Protein AF-A0A9K3LNF1-F1 (afdb_monomer)

Nearest PDB structures (foldseek):
  1xbw-assembly1_A  TM=3.330E-01  e=4.020E+00  Staphylococcus aureus subsp. aureus MW2

Secondary structure (DSSP, 8-state):
-HHHH-S-SEEEEE----TT-HHHHHHHH--S--SSPP-S--HHHHHHHHHHHHHHHHHH-HHHHHHHHHHHHHHIIIIIS-EETTTTEE-SS--TT--EEEEEEEEEEETTTEEEEEEEEEETTHHHHHHHHT-TTTHHHHHHHHHHHHHHHT----TT---------SPTT-TTTTS-GGGSEEPPHHHHHHTTSTT-EETTEETEEEE-TTT--EEEHHHHHHHHHHHHS------TTS------SSSS--

InterPro domains:
  IPR025476 Helitron helicase-like domain [PF14214] (2-121)

Radius of gyration: 23.44 Å; Cα contacts (8 Å, |Δi|>4): 283; chains: 1; bounding box: 62×49×55 Å

Organism: NCBI:txid303405

Structure (mmCIF, N/CA/C/O backbone):
data_AF-A0A9K3LNF1-F1
#
_entry.id   AF-A0A9K3LNF1-F1
#
loop_
_atom_site.group_PDB
_atom_site.id
_atom_site.type_symbol
_atom_site.label_atom_id
_atom_site.label_alt_id
_atom_site.label_comp_id
_atom_site.label_asym_id
_atom_site.label_entity_id
_atom_site.label_seq_id
_atom_site.pdbx_PDB_ins_code
_atom_site.Cartn_x
_atom_site.Cartn_y
_atom_site.Cartn_z
_atom_site.occupancy
_atom_site.B_iso_or_equiv
_atom_site.auth_seq_id
_atom_site.auth_comp_id
_atom_site.auth_asym_id
_atom_site.auth_atom_id
_atom_site.pdbx_PDB_model_num
ATOM 1 N N . MET A 1 1 ? -22.517 -6.510 1.103 1.00 74.56 1 MET A N 1
ATOM 2 C CA . MET A 1 1 ? -21.635 -6.008 2.182 1.00 74.56 1 MET A CA 1
ATOM 3 C C . MET A 1 1 ? -22.272 -4.883 2.974 1.00 74.56 1 MET A C 1
ATOM 5 O O . MET A 1 1 ? -22.584 -5.140 4.121 1.00 74.56 1 MET A O 1
ATOM 9 N N . VAL A 1 2 ? -22.555 -3.701 2.408 1.00 80.69 2 VAL A N 1
ATOM 10 C CA . VAL A 1 2 ? -23.096 -2.563 3.194 1.00 80.69 2 VAL A CA 1
ATOM 11 C C . VAL A 1 2 ? -24.389 -2.898 3.952 1.00 80.69 2 VAL A C 1
ATOM 13 O O . VAL A 1 2 ? -24.510 -2.580 5.128 1.00 80.69 2 VAL A O 1
ATOM 16 N N . ALA A 1 3 ? -25.321 -3.618 3.320 1.00 83.19 3 ALA A N 1
ATOM 17 C CA . ALA A 1 3 ? -26.574 -4.032 3.960 1.00 83.19 3 ALA A CA 1
ATOM 18 C C . ALA A 1 3 ? -26.395 -5.001 5.150 1.00 83.19 3 ALA A C 1
ATOM 20 O O . ALA A 1 3 ? -27.298 -5.131 5.967 1.00 83.19 3 ALA A O 1
ATOM 21 N N . THR A 1 4 ? -25.250 -5.686 5.245 1.00 84.88 4 THR A N 1
ATOM 22 C CA . THR A 1 4 ? -24.985 -6.727 6.255 1.00 84.88 4 THR A CA 1
ATOM 23 C C . THR A 1 4 ? -23.968 -6.266 7.298 1.00 84.88 4 THR A C 1
ATOM 25 O O . THR A 1 4 ? -24.134 -6.537 8.480 1.00 84.88 4 THR A O 1
ATOM 28 N N . LEU A 1 5 ? -22.920 -5.561 6.866 1.00 86.38 5 LEU A N 1
ATOM 29 C CA . LEU A 1 5 ? -21.783 -5.147 7.690 1.00 86.38 5 LEU A CA 1
ATOM 30 C C . LEU A 1 5 ? -21.826 -3.659 8.072 1.00 86.38 5 LEU A C 1
ATOM 32 O O . LEU A 1 5 ? -21.039 -3.229 8.910 1.00 86.38 5 LEU A O 1
ATOM 36 N N . GLY A 1 6 ? -22.738 -2.871 7.493 1.00 88.31 6 GLY A N 1
ATOM 37 C CA . GLY A 1 6 ? -22.801 -1.422 7.686 1.00 88.31 6 GLY A CA 1
ATOM 38 C C . GLY A 1 6 ? -21.810 -0.662 6.801 1.00 88.31 6 GLY A C 1
ATOM 39 O O . GLY A 1 6 ? -21.399 -1.141 5.741 1.00 88.31 6 GLY A O 1
ATOM 40 N N . LEU A 1 7 ? -21.432 0.548 7.214 1.00 90.88 7 LEU A N 1
ATOM 41 C CA . LEU A 1 7 ? -20.450 1.359 6.489 1.00 90.88 7 LEU A CA 1
ATOM 42 C C . LEU A 1 7 ? -19.020 0.853 6.743 1.00 90.88 7 LEU A C 1
ATOM 44 O O . LEU A 1 7 ? -18.714 0.464 7.873 1.00 90.88 7 LEU A O 1
ATOM 48 N N . PRO A 1 8 ? -18.144 0.875 5.724 1.00 93.62 8 PRO A N 1
ATOM 49 C CA . PRO A 1 8 ? -16.736 0.542 5.903 1.00 93.62 8 PRO A CA 1
ATOM 50 C C . PRO A 1 8 ? -16.047 1.570 6.808 1.00 93.62 8 PRO A C 1
ATOM 52 O O . PRO A 1 8 ? -16.467 2.726 6.895 1.00 93.62 8 PRO A O 1
ATOM 55 N N . CYS A 1 9 ? -14.979 1.145 7.475 1.00 92.12 9 CYS A N 1
ATOM 56 C CA . CYS A 1 9 ? -14.256 1.952 8.460 1.00 92.12 9 CYS A CA 1
ATOM 57 C C . CYS A 1 9 ? -12.895 2.448 7.982 1.00 92.12 9 CYS A C 1
ATOM 59 O O . CYS A 1 9 ? -12.381 3.429 8.511 1.00 92.12 9 CYS A O 1
ATOM 61 N N . VAL A 1 10 ? -12.312 1.775 6.992 1.00 94.44 10 VAL A N 1
ATOM 62 C CA . VAL A 1 10 ? -11.053 2.173 6.366 1.00 94.44 10 VAL A CA 1
ATOM 63 C C . VAL A 1 10 ? -11.273 2.250 4.864 1.00 94.44 10 VAL A C 1
ATOM 65 O O . VAL A 1 10 ? -11.822 1.327 4.260 1.00 94.44 10 VAL A O 1
ATOM 68 N N . LEU A 1 11 ? -10.819 3.360 4.290 1.00 95.12 11 LEU A N 1
ATOM 69 C CA . LEU A 1 11 ? -10.601 3.535 2.863 1.00 95.12 11 LEU A CA 1
ATOM 70 C C . LEU A 1 11 ? -9.098 3.698 2.661 1.00 95.12 11 LEU A C 1
ATOM 72 O O . LEU A 1 11 ? -8.493 4.584 3.265 1.00 95.12 11 LEU A O 1
ATOM 76 N N . PHE A 1 12 ? -8.506 2.871 1.809 1.00 94.00 12 PHE A N 1
ATOM 77 C CA . PHE A 1 12 ? -7.143 3.098 1.346 1.00 94.00 12 PHE A CA 1
ATOM 78 C C . PHE A 1 12 ? -7.030 2.794 -0.141 1.00 94.00 12 PHE A C 1
ATOM 80 O O . PHE A 1 12 ? -7.893 2.162 -0.746 1.00 94.00 12 PHE A O 1
ATOM 87 N N . THR A 1 13 ? -5.948 3.286 -0.718 1.00 94.19 13 THR A N 1
ATOM 88 C CA . THR A 1 13 ? -5.731 3.320 -2.154 1.00 94.19 13 THR A CA 1
ATOM 89 C C . THR A 1 13 ? -4.386 2.701 -2.464 1.00 94.19 13 THR A C 1
ATOM 91 O O . THR A 1 13 ? -3.411 2.974 -1.761 1.00 94.19 13 THR A O 1
ATOM 94 N N . ILE A 1 14 ? -4.326 1.923 -3.541 1.00 92.75 14 ILE A N 1
ATOM 95 C CA . ILE A 1 14 ? -3.065 1.457 -4.110 1.00 92.75 14 ILE A CA 1
ATOM 96 C C . ILE A 1 14 ? -3.011 1.799 -5.591 1.00 92.75 14 ILE A C 1
ATOM 98 O O . ILE A 1 14 ? -3.923 1.482 -6.353 1.00 92.75 14 ILE A O 1
ATOM 102 N N . THR A 1 15 ? -1.895 2.412 -5.979 1.00 91.56 15 THR A N 1
ATOM 103 C CA . THR A 1 15 ? -1.600 2.836 -7.349 1.00 91.56 15 THR A CA 1
ATOM 104 C C . THR A 1 15 ? -0.204 2.327 -7.708 1.00 91.56 15 THR A C 1
ATOM 106 O O . THR A 1 15 ? 0.787 3.019 -7.455 1.00 91.56 15 THR A O 1
ATOM 109 N N . PRO A 1 16 ? -0.079 1.085 -8.204 1.00 89.44 16 PRO A N 1
ATOM 110 C CA . PRO A 1 16 ? 1.209 0.548 -8.620 1.00 89.44 16 PRO A CA 1
ATOM 111 C C . PRO A 1 16 ? 1.752 1.356 -9.804 1.00 89.44 16 PRO A C 1
ATOM 113 O O . PRO A 1 16 ? 1.027 1.626 -10.757 1.00 89.44 16 PRO A O 1
ATOM 116 N N . GLU A 1 17 ? 3.026 1.743 -9.757 1.00 87.56 17 GLU A N 1
ATOM 117 C CA . GLU A 1 17 ? 3.673 2.424 -10.881 1.00 87.56 17 GLU A CA 1
ATOM 118 C C . GLU A 1 17 ? 4.074 1.395 -11.947 1.00 87.56 17 GLU A C 1
ATOM 120 O O . GLU A 1 17 ? 4.894 0.505 -11.705 1.00 87.56 17 GLU A O 1
ATOM 125 N N . ASP A 1 18 ? 3.495 1.526 -13.139 1.00 84.62 18 ASP A N 1
ATOM 126 C CA . ASP A 1 18 ? 3.699 0.619 -14.270 1.00 84.62 18 ASP A CA 1
ATOM 127 C C . ASP A 1 18 ? 4.743 1.126 -15.277 1.00 84.62 18 ASP A C 1
ATOM 129 O O . ASP A 1 18 ? 5.303 0.341 -16.040 1.00 84.62 18 ASP A O 1
ATOM 133 N N . GLY A 1 19 ? 5.065 2.421 -15.263 1.00 80.38 19 GLY A N 1
ATOM 134 C CA . GLY A 1 19 ? 5.947 3.054 -16.239 1.00 80.38 19 GLY A CA 1
ATOM 135 C C . GLY A 1 19 ? 7.442 2.926 -15.955 1.00 80.38 19 GLY A C 1
ATOM 136 O O . GLY A 1 19 ? 8.252 3.278 -16.808 1.00 80.38 19 GLY A O 1
ATOM 137 N N . VAL A 1 20 ? 7.818 2.428 -14.777 1.00 82.38 20 VAL A N 1
ATOM 138 C CA . VAL A 1 20 ? 9.205 2.086 -14.400 1.00 82.38 20 VAL A CA 1
ATOM 139 C C . VAL A 1 20 ? 9.289 0.681 -13.796 1.00 82.38 20 VAL A C 1
ATOM 141 O O . VAL A 1 20 ? 10.125 0.394 -12.939 1.00 82.38 20 VAL A O 1
ATOM 144 N N . ASN A 1 21 ? 8.414 -0.217 -14.246 1.00 82.75 21 ASN A N 1
ATOM 145 C CA . ASN A 1 21 ? 8.280 -1.557 -13.696 1.00 82.75 21 ASN A CA 1
ATOM 146 C C . ASN A 1 21 ? 9.098 -2.589 -14.483 1.00 82.75 21 ASN A C 1
ATOM 148 O O . ASN A 1 21 ? 8.822 -2.886 -15.648 1.00 82.75 21 ASN A O 1
ATOM 152 N N . PHE A 1 22 ? 10.090 -3.179 -13.816 1.00 82.69 22 PHE A N 1
ATOM 153 C CA . PHE A 1 22 ? 11.009 -4.116 -14.456 1.00 82.69 22 PHE A CA 1
ATOM 154 C C . PHE A 1 22 ? 10.315 -5.418 -14.876 1.00 82.69 22 PHE A C 1
ATOM 156 O O . PHE A 1 22 ? 10.638 -5.973 -15.924 1.00 82.69 22 PHE A O 1
ATOM 163 N N . ARG A 1 23 ? 9.320 -5.885 -14.107 1.00 82.81 23 ARG A N 1
ATOM 164 C CA . ARG A 1 23 ? 8.591 -7.126 -14.414 1.00 82.81 23 ARG A CA 1
ATOM 165 C C . ARG A 1 23 ? 7.813 -7.000 -15.715 1.00 82.81 23 ARG A C 1
ATOM 167 O O . ARG A 1 23 ? 7.863 -7.908 -1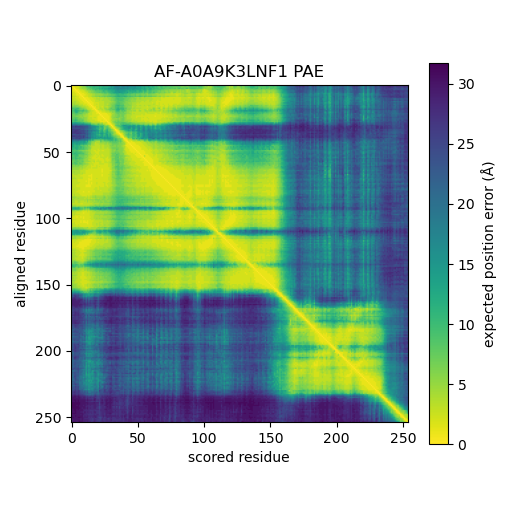6.536 1.00 82.81 23 ARG A O 1
ATOM 174 N N . ILE A 1 24 ? 7.160 -5.858 -15.932 1.00 84.75 24 ILE A N 1
ATOM 175 C CA . ILE A 1 24 ? 6.443 -5.575 -17.182 1.00 84.75 24 ILE A CA 1
ATOM 176 C C . ILE A 1 24 ? 7.408 -5.605 -18.366 1.00 84.75 24 ILE A C 1
ATOM 178 O O . ILE A 1 24 ? 7.091 -6.199 -19.393 1.00 84.75 24 ILE A O 1
ATOM 182 N N . LYS A 1 25 ? 8.610 -5.041 -18.207 1.00 82.12 25 LYS A N 1
ATOM 183 C CA . LYS A 1 25 ? 9.634 -5.065 -19.254 1.00 82.12 25 LYS A CA 1
ATOM 184 C C . LYS A 1 25 ? 10.085 -6.484 -19.600 1.00 82.12 25 LYS A C 1
ATOM 186 O O . LYS A 1 25 ? 10.133 -6.808 -20.778 1.00 82.12 25 LYS A O 1
ATOM 191 N N . VAL A 1 26 ? 10.355 -7.321 -18.596 1.00 82.75 26 VAL A N 1
ATOM 192 C CA . VAL A 1 26 ? 10.736 -8.733 -18.793 1.00 82.75 26 VAL A CA 1
ATOM 193 C C . VAL A 1 26 ? 9.611 -9.531 -19.459 1.00 82.75 26 VAL A C 1
ATOM 195 O O . VAL A 1 26 ? 9.861 -10.303 -20.381 1.00 82.75 26 VAL A O 1
ATOM 198 N N . MET A 1 27 ? 8.358 -9.327 -19.035 1.00 83.00 27 MET A N 1
ATOM 199 C CA . MET A 1 27 ? 7.200 -9.973 -19.666 1.00 83.00 27 MET A CA 1
ATOM 200 C C . MET A 1 27 ? 7.038 -9.544 -21.131 1.00 83.00 27 MET A C 1
ATOM 202 O O . MET A 1 27 ? 6.754 -10.384 -21.981 1.00 83.00 27 MET A O 1
ATOM 206 N N . ALA A 1 28 ? 7.251 -8.258 -21.428 1.00 84.62 28 ALA A N 1
ATOM 207 C CA . ALA A 1 28 ? 7.120 -7.704 -22.772 1.00 84.62 28 ALA A CA 1
ATOM 208 C C . ALA A 1 28 ? 8.259 -8.108 -23.718 1.00 84.62 28 ALA A C 1
ATOM 210 O O . ALA A 1 28 ? 8.011 -8.364 -24.893 1.00 84.62 28 ALA A O 1
ATOM 211 N N . SER A 1 29 ? 9.500 -8.175 -23.229 1.00 80.69 29 SER A N 1
ATOM 212 C CA . SER A 1 29 ? 10.646 -8.595 -24.040 1.00 80.69 29 SER A CA 1
ATOM 213 C C . SER A 1 29 ? 10.678 -10.104 -24.279 1.00 80.69 29 SER A C 1
ATOM 215 O O . SER A 1 29 ? 11.309 -10.547 -25.236 1.00 80.69 29 SER A O 1
ATOM 217 N N . GLY A 1 30 ? 10.054 -10.899 -23.399 1.00 71.25 30 GLY A N 1
ATOM 218 C CA . GLY A 1 30 ? 10.225 -12.356 -23.372 1.00 71.25 30 GLY A CA 1
ATOM 219 C C . GLY A 1 30 ? 11.661 -12.787 -23.044 1.00 71.25 30 GLY A C 1
ATOM 220 O O . GLY A 1 30 ? 11.991 -13.967 -23.141 1.00 71.25 30 GLY A O 1
ATOM 221 N N . ASP A 1 31 ? 12.507 -11.831 -22.663 1.00 66.75 31 ASP A N 1
ATOM 222 C CA . ASP A 1 31 ? 13.921 -12.003 -22.378 1.00 66.75 31 ASP A CA 1
ATOM 223 C C . ASP A 1 31 ? 14.128 -11.773 -20.879 1.00 66.75 31 ASP A C 1
ATOM 225 O O . ASP A 1 31 ? 13.903 -10.671 -20.368 1.00 66.75 31 ASP A O 1
ATOM 229 N N . ALA A 1 32 ? 14.531 -12.832 -20.171 1.00 59.59 32 ALA A N 1
ATOM 230 C CA . ALA A 1 32 ? 14.832 -12.799 -18.739 1.00 59.59 32 ALA A CA 1
ATOM 231 C C . ALA A 1 32 ? 16.114 -12.007 -18.418 1.00 59.59 32 ALA A C 1
ATOM 233 O O . ALA A 1 32 ? 16.454 -11.834 -17.246 1.00 59.59 32 ALA A O 1
ATOM 234 N N . GLY A 1 33 ? 16.797 -11.511 -19.449 1.00 57.69 33 GLY A N 1
ATOM 235 C CA . GLY A 1 33 ? 18.021 -10.745 -19.359 1.00 57.69 33 GLY A CA 1
ATOM 236 C C . GLY A 1 33 ? 19.074 -11.357 -20.267 1.00 57.69 33 GLY A C 1
ATOM 237 O O . GLY A 1 33 ? 19.342 -12.554 -20.225 1.00 57.69 33 GLY A O 1
ATOM 238 N N . SER A 1 34 ? 19.711 -10.503 -21.056 1.00 58.06 34 SER A N 1
ATOM 239 C CA . SER A 1 34 ? 20.934 -10.850 -21.764 1.00 58.06 34 SER A CA 1
ATOM 240 C C . SER A 1 34 ? 22.110 -10.831 -20.779 1.00 58.06 34 SER A C 1
ATOM 242 O O . SER A 1 34 ? 22.287 -9.847 -20.061 1.00 58.06 34 SER A O 1
ATOM 244 N N . ASP A 1 35 ? 22.966 -11.858 -20.814 1.00 58.56 35 ASP A N 1
ATOM 245 C CA . ASP A 1 35 ? 24.249 -11.890 -20.083 1.00 58.56 35 ASP A CA 1
ATOM 246 C C . ASP A 1 35 ? 25.242 -10.815 -20.569 1.00 58.56 35 ASP A C 1
ATOM 248 O O . ASP A 1 35 ? 26.299 -10.607 -19.970 1.00 58.56 35 ASP A O 1
ATOM 252 N N . VAL A 1 36 ? 24.931 -10.127 -21.674 1.00 56.84 36 VAL A N 1
ATOM 253 C CA . VAL A 1 36 ? 25.735 -9.016 -22.179 1.00 56.84 36 VAL A CA 1
ATOM 254 C C . VAL A 1 36 ? 25.534 -7.804 -21.267 1.00 56.84 36 VAL A C 1
ATOM 256 O O . VAL A 1 36 ? 24.407 -7.305 -21.163 1.00 56.84 36 VAL A O 1
ATOM 259 N N . PRO A 1 37 ? 26.604 -7.299 -20.623 1.00 56.19 37 PRO A N 1
ATOM 260 C CA . PRO A 1 37 ? 26.505 -6.122 -19.781 1.00 56.19 37 PRO A CA 1
ATOM 261 C C . PRO A 1 37 ? 26.021 -4.918 -20.605 1.00 56.19 37 PRO A C 1
ATOM 263 O O . PRO A 1 37 ? 26.322 -4.824 -21.802 1.00 56.19 37 PRO A O 1
ATOM 266 N N . PRO A 1 38 ? 25.280 -3.979 -19.988 1.00 61.31 38 PRO A N 1
ATOM 267 C CA . PRO A 1 38 ? 24.868 -2.755 -20.658 1.00 61.31 38 PRO A CA 1
ATOM 268 C C . PRO A 1 38 ? 26.070 -2.040 -21.286 1.00 61.31 38 PRO A C 1
ATOM 270 O O . PRO A 1 38 ? 27.176 -2.073 -20.747 1.00 61.31 38 PRO A O 1
ATOM 273 N N . SER A 1 39 ? 25.837 -1.363 -22.416 1.00 64.44 39 SER A N 1
ATOM 274 C CA . SER A 1 39 ? 26.794 -0.411 -23.000 1.00 64.44 39 SER A CA 1
ATOM 275 C C . SER A 1 39 ? 27.393 0.486 -21.904 1.00 64.44 39 SER A C 1
ATOM 277 O O . SER A 1 39 ? 26.646 0.843 -20.990 1.00 64.44 39 SER A O 1
ATOM 279 N N . PRO A 1 40 ? 28.675 0.899 -21.996 1.00 65.31 40 PRO A N 1
ATOM 280 C CA . PRO A 1 40 ? 29.300 1.822 -21.049 1.00 65.31 40 PRO A CA 1
ATOM 281 C C . PRO A 1 40 ? 28.650 3.207 -21.172 1.00 65.31 40 PRO A C 1
ATOM 283 O O . PRO A 1 40 ? 29.143 4.099 -21.854 1.00 65.31 40 PRO A O 1
ATOM 286 N N . MET A 1 41 ? 27.475 3.346 -20.576 1.00 68.75 41 MET A N 1
ATOM 287 C CA . MET A 1 41 ? 26.725 4.583 -20.428 1.00 68.75 41 MET A CA 1
ATOM 288 C C . MET A 1 41 ? 26.872 5.042 -18.980 1.00 68.75 41 MET A C 1
ATOM 290 O O . MET A 1 41 ? 27.131 4.230 -18.091 1.00 68.75 41 MET A O 1
ATOM 294 N N . SER A 1 42 ? 26.680 6.332 -18.729 1.00 78.62 42 SER A N 1
ATOM 295 C CA . SER A 1 42 ? 26.561 6.807 -17.349 1.00 78.62 42 SER A CA 1
ATOM 296 C C . SER A 1 42 ? 25.283 6.264 -16.694 1.00 78.62 42 SER A C 1
ATOM 298 O O . SER A 1 42 ? 24.271 6.067 -17.372 1.00 78.62 42 SER A O 1
ATOM 300 N N . ASP A 1 43 ? 25.292 6.075 -15.371 1.00 78.50 43 ASP A N 1
ATOM 301 C CA . ASP A 1 43 ? 24.118 5.612 -14.609 1.00 78.50 43 ASP A CA 1
ATOM 302 C C . ASP A 1 43 ? 22.869 6.472 -14.882 1.00 78.50 43 ASP A C 1
ATOM 304 O O . ASP A 1 43 ? 21.756 5.967 -15.022 1.00 78.50 43 ASP A O 1
ATOM 308 N N . GLU A 1 44 ? 23.059 7.783 -15.045 1.00 80.75 44 GLU A N 1
ATOM 309 C CA . GLU A 1 44 ? 22.004 8.734 -15.405 1.00 80.75 44 GLU A CA 1
ATOM 310 C C . GLU A 1 44 ? 21.384 8.457 -16.782 1.00 80.75 44 GLU A C 1
ATOM 312 O O . GLU A 1 44 ? 20.165 8.526 -16.956 1.00 80.75 44 GLU A O 1
ATOM 317 N N . GLU A 1 45 ? 22.201 8.124 -17.779 1.00 81.81 45 GLU A N 1
ATOM 318 C CA . GLU A 1 45 ? 21.717 7.773 -19.116 1.00 81.81 45 GLU A CA 1
ATOM 319 C C . GLU A 1 45 ? 20.987 6.427 -19.112 1.00 81.81 45 GLU A C 1
ATOM 321 O O . GLU A 1 45 ? 19.951 6.296 -19.768 1.00 81.81 45 GLU A O 1
ATOM 326 N N . VAL A 1 46 ? 21.469 5.456 -18.328 1.00 80.12 46 VAL A N 1
ATOM 327 C CA . VAL A 1 46 ? 20.794 4.164 -18.122 1.00 80.12 46 VAL A CA 1
ATOM 328 C C . VAL A 1 46 ? 19.406 4.381 -17.528 1.00 80.12 46 VAL A C 1
ATOM 330 O O . VAL A 1 46 ? 18.426 3.860 -18.061 1.00 80.12 46 VAL A O 1
ATOM 333 N N . LEU A 1 47 ? 19.299 5.185 -16.468 1.00 80.69 47 LEU A N 1
ATOM 334 C CA . LEU A 1 47 ? 18.025 5.463 -15.806 1.00 80.69 47 LEU A CA 1
ATOM 335 C C . LEU A 1 47 ? 17.052 6.200 -16.728 1.00 80.69 47 LEU A C 1
ATOM 337 O O . LEU A 1 47 ? 15.888 5.812 -16.822 1.00 80.69 47 LEU A O 1
ATOM 341 N N . ARG A 1 48 ? 17.509 7.221 -17.463 1.00 83.94 48 ARG A N 1
ATOM 342 C CA . ARG A 1 48 ? 16.653 7.938 -18.427 1.00 83.94 48 ARG A CA 1
ATOM 343 C C . ARG A 1 48 ? 16.147 7.025 -19.529 1.00 83.94 48 ARG A C 1
ATOM 345 O O . ARG A 1 48 ? 14.960 7.070 -19.855 1.00 83.94 48 ARG A O 1
ATOM 352 N N . LYS A 1 49 ? 17.026 6.186 -20.080 1.00 82.69 49 LYS A N 1
ATOM 353 C CA . LYS A 1 49 ? 16.655 5.193 -21.087 1.00 82.69 49 LYS A CA 1
ATOM 354 C C . LYS A 1 49 ? 15.636 4.209 -20.521 1.00 82.69 49 LYS A C 1
ATOM 356 O O . LYS A 1 49 ? 14.599 4.001 -21.140 1.00 82.69 49 LYS A O 1
ATOM 361 N N . TYR A 1 50 ? 15.877 3.683 -19.322 1.00 82.69 50 TYR A N 1
ATOM 362 C CA . TYR A 1 50 ? 14.964 2.765 -18.648 1.00 82.69 50 TYR A CA 1
ATOM 363 C C . TYR A 1 50 ? 13.574 3.376 -18.432 1.00 82.69 50 TYR A C 1
ATOM 365 O O . TYR A 1 50 ? 12.575 2.744 -18.767 1.00 82.69 50 TYR A O 1
ATOM 373 N N . ILE A 1 51 ? 13.505 4.618 -17.943 1.00 84.94 51 ILE A N 1
ATOM 374 C CA . ILE A 1 51 ? 12.241 5.341 -17.756 1.00 84.94 51 ILE A CA 1
ATOM 375 C C . ILE A 1 51 ? 11.527 5.533 -19.097 1.00 84.94 51 ILE A C 1
ATOM 377 O O . ILE A 1 51 ? 10.339 5.243 -19.206 1.00 84.94 51 ILE A O 1
ATOM 381 N N . SER A 1 52 ? 12.240 6.003 -20.126 1.00 85.56 52 SER A N 1
ATOM 382 C CA . SER A 1 52 ? 11.652 6.241 -21.448 1.00 85.56 52 SER A CA 1
ATOM 383 C C . SER A 1 52 ? 11.1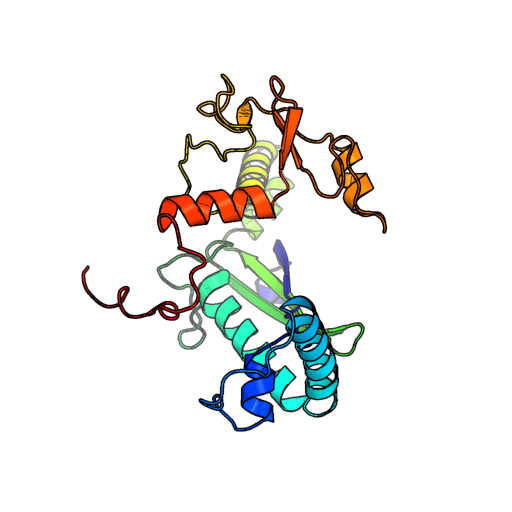12 4.954 -22.072 1.00 85.56 52 SER A C 1
ATOM 385 O O . SER A 1 52 ? 9.998 4.941 -22.587 1.00 85.56 52 SER A O 1
ATOM 387 N N . GLU A 1 53 ? 11.880 3.867 -22.009 1.00 85.38 53 GLU A N 1
ATOM 388 C CA . GLU A 1 53 ? 11.473 2.559 -22.525 1.00 85.38 53 GLU A CA 1
ATOM 389 C C . GLU A 1 53 ? 10.301 1.975 -21.738 1.00 85.38 53 GLU A C 1
ATOM 391 O O . GLU A 1 53 ? 9.402 1.390 -22.338 1.00 85.38 53 GLU A O 1
ATOM 396 N N . GLY A 1 54 ? 10.271 2.153 -20.415 1.00 85.06 54 GLY A N 1
ATOM 397 C CA . GLY A 1 54 ? 9.159 1.710 -19.575 1.00 85.06 54 GLY A CA 1
ATOM 398 C C . GLY A 1 54 ? 7.838 2.393 -19.941 1.00 85.06 54 GLY A C 1
ATOM 399 O O . GLY A 1 54 ? 6.812 1.722 -20.053 1.00 85.06 54 GLY A O 1
ATOM 400 N N . GLN A 1 55 ? 7.864 3.700 -20.236 1.00 85.81 55 GLN A N 1
ATOM 401 C CA . GLN A 1 55 ? 6.673 4.425 -20.703 1.00 85.81 55 GLN A CA 1
ATOM 402 C C . GLN A 1 55 ? 6.165 3.912 -22.057 1.00 85.81 55 GLN A C 1
ATOM 404 O O . GLN A 1 55 ? 4.957 3.776 -22.240 1.00 85.81 55 GLN A O 1
ATOM 409 N N . THR A 1 56 ? 7.059 3.603 -22.997 1.00 86.38 56 THR A N 1
ATOM 410 C CA . THR A 1 56 ? 6.664 3.005 -24.282 1.00 86.38 56 THR A CA 1
ATOM 411 C C . THR A 1 56 ? 6.105 1.597 -24.079 1.00 86.38 56 THR A C 1
ATOM 413 O O . THR A 1 56 ? 4.999 1.297 -24.526 1.00 86.38 56 THR A O 1
ATOM 416 N N . THR A 1 57 ? 6.817 0.769 -23.308 1.00 85.31 57 THR A N 1
ATOM 417 C CA . THR A 1 57 ? 6.459 -0.632 -23.043 1.00 85.31 57 THR A CA 1
ATOM 418 C C . THR A 1 57 ? 5.055 -0.747 -22.462 1.00 85.31 57 THR A C 1
ATOM 420 O O . THR A 1 57 ? 4.283 -1.591 -22.915 1.00 85.31 57 THR A O 1
ATOM 423 N N . LYS A 1 58 ? 4.689 0.110 -21.497 1.00 85.25 58 LYS A N 1
ATOM 424 C CA . LYS A 1 58 ? 3.358 0.047 -20.879 1.00 85.25 58 LYS A CA 1
ATOM 425 C C . LYS A 1 58 ? 2.223 0.386 -21.845 1.00 85.25 58 LYS A C 1
ATOM 427 O O . LYS A 1 58 ? 1.155 -0.210 -21.773 1.00 85.25 58 LYS A O 1
ATOM 432 N N . VAL A 1 59 ? 2.449 1.334 -22.759 1.00 85.81 59 VAL A N 1
ATOM 433 C CA . VAL A 1 59 ? 1.437 1.756 -23.738 1.00 85.81 59 VAL A CA 1
ATOM 434 C C . VAL A 1 59 ? 1.223 0.667 -24.783 1.00 85.81 59 VAL A C 1
ATOM 436 O O . VAL A 1 59 ? 0.090 0.426 -25.192 1.00 85.81 59 VAL A O 1
ATOM 439 N N . GLU A 1 60 ? 2.301 0.005 -25.194 1.00 88.50 60 GLU A N 1
ATOM 440 C CA . GLU A 1 60 ? 2.260 -1.076 -26.178 1.00 88.50 60 GLU A CA 1
ATOM 441 C C . GLU A 1 60 ? 1.737 -2.391 -25.585 1.00 88.50 60 GLU A C 1
ATOM 443 O O . GLU A 1 60 ? 1.164 -3.201 -26.310 1.00 88.50 60 GLU A O 1
ATOM 448 N N . ASN A 1 61 ? 1.879 -2.591 -24.269 1.00 87.69 61 ASN A N 1
ATOM 449 C CA . ASN A 1 61 ? 1.557 -3.852 -23.602 1.00 87.69 61 ASN A CA 1
ATOM 450 C C . ASN A 1 61 ? 0.619 -3.695 -22.382 1.00 87.69 61 ASN A C 1
ATOM 452 O O . ASN A 1 61 ? 0.949 -4.158 -21.285 1.00 87.69 61 ASN A O 1
ATOM 456 N N . PRO A 1 62 ? -0.590 -3.122 -22.545 1.00 87.31 62 PRO A N 1
ATOM 457 C CA . PRO A 1 62 ? -1.516 -2.875 -21.432 1.00 87.31 62 PRO A CA 1
ATOM 458 C C . PRO A 1 62 ? -1.979 -4.159 -20.716 1.00 87.31 62 PRO A C 1
ATOM 460 O O . PRO A 1 62 ? -2.331 -4.132 -19.534 1.00 87.31 62 PRO A O 1
ATOM 463 N N . GLY A 1 63 ? -1.943 -5.308 -21.401 1.00 88.56 63 GLY A N 1
ATOM 464 C CA . GLY A 1 63 ? -2.230 -6.610 -20.796 1.00 88.56 63 GLY A CA 1
ATOM 465 C C . GLY A 1 63 ? -1.217 -6.998 -19.714 1.00 88.56 63 GLY A C 1
ATOM 466 O O . GLY A 1 63 ? -1.614 -7.436 -18.638 1.00 88.56 63 GLY A O 1
ATOM 467 N N . PHE A 1 64 ? 0.081 -6.766 -19.942 1.00 86.88 64 PHE A N 1
ATOM 468 C CA . PHE A 1 64 ? 1.114 -7.043 -18.936 1.00 86.88 64 PHE A CA 1
ATOM 469 C C . PHE A 1 64 ? 1.030 -6.088 -17.744 1.00 86.88 64 PHE A C 1
ATOM 471 O O . PHE A 1 64 ? 1.264 -6.510 -16.613 1.00 86.88 64 PHE A O 1
ATOM 478 N N . CYS A 1 65 ? 0.627 -4.834 -17.969 1.00 88.25 65 CYS A N 1
ATOM 479 C CA . CYS A 1 65 ? 0.321 -3.893 -16.889 1.00 88.25 65 CYS A CA 1
ATOM 480 C C . CYS A 1 65 ? -0.835 -4.392 -16.015 1.00 88.25 65 CYS A C 1
ATOM 482 O O . CYS A 1 65 ? -0.752 -4.326 -14.792 1.00 88.25 65 CYS A O 1
ATOM 484 N N . SER A 1 66 ? -1.880 -4.944 -16.637 1.00 90.19 66 SER A N 1
ATOM 485 C CA . SER A 1 66 ? -3.037 -5.499 -15.923 1.00 90.19 66 SER A CA 1
ATOM 486 C C . SER A 1 66 ? -2.655 -6.724 -15.084 1.00 90.19 66 SER A C 1
ATOM 488 O O . SER A 1 66 ? -3.022 -6.803 -13.917 1.00 90.19 66 SER A O 1
ATOM 490 N N . VAL A 1 67 ? -1.847 -7.637 -15.635 1.00 88.44 67 VAL A N 1
ATOM 491 C CA . VAL A 1 67 ? -1.337 -8.811 -14.899 1.00 88.44 67 VAL A CA 1
ATOM 492 C C . VAL A 1 67 ? -0.460 -8.394 -13.718 1.00 88.44 67 VAL A C 1
ATOM 494 O O . VAL A 1 67 ? -0.594 -8.934 -12.620 1.00 88.44 67 VAL A O 1
ATOM 497 N N . ASP A 1 68 ? 0.440 -7.426 -13.910 1.00 90.75 68 ASP A N 1
ATOM 498 C CA . ASP A 1 68 ? 1.273 -6.934 -12.811 1.00 90.75 68 ASP A CA 1
ATOM 499 C C . ASP A 1 68 ? 0.438 -6.272 -11.710 1.00 90.75 68 ASP A C 1
ATOM 501 O O . ASP A 1 68 ? 0.666 -6.521 -10.525 1.00 90.75 68 ASP A O 1
ATOM 505 N N . PHE A 1 69 ? -0.569 -5.488 -12.098 1.00 92.62 69 PHE A N 1
ATOM 506 C CA . PHE A 1 69 ? -1.521 -4.893 -11.172 1.00 92.62 69 PHE A CA 1
ATOM 507 C C . PHE A 1 69 ? -2.247 -5.964 -10.348 1.00 92.62 69 PHE A C 1
ATOM 509 O O . PHE A 1 69 ? -2.248 -5.878 -9.121 1.00 92.62 69 PHE A O 1
ATOM 516 N N . GLU A 1 70 ? -2.792 -7.006 -10.982 1.00 93.12 70 GLU A N 1
ATOM 517 C CA . GLU A 1 70 ? -3.438 -8.125 -10.281 1.00 93.12 70 GLU A CA 1
ATOM 518 C C . GLU A 1 70 ? -2.490 -8.823 -9.299 1.00 93.12 70 GLU A C 1
ATOM 520 O O . GLU A 1 70 ? -2.884 -9.119 -8.169 1.00 93.12 70 GLU A O 1
ATOM 525 N N . ASN A 1 71 ? -1.221 -9.014 -9.674 1.00 91.94 71 ASN A N 1
ATOM 526 C CA . ASN A 1 71 ? -0.210 -9.570 -8.773 1.00 91.94 71 ASN A CA 1
ATOM 527 C C . ASN A 1 71 ? 0.008 -8.680 -7.542 1.00 91.94 71 ASN A C 1
ATOM 529 O O . ASN A 1 71 ? 0.095 -9.183 -6.420 1.00 91.94 71 ASN A O 1
ATOM 533 N N . VAL A 1 72 ? 0.071 -7.356 -7.719 1.00 94.19 72 VAL A N 1
ATOM 534 C CA . VAL A 1 72 ? 0.179 -6.422 -6.589 1.00 94.19 72 VAL A CA 1
ATOM 535 C C . VAL A 1 72 ? -1.068 -6.490 -5.707 1.00 94.19 72 VAL A C 1
ATOM 537 O O . VAL A 1 72 ? -0.935 -6.556 -4.487 1.00 94.19 72 VAL A O 1
ATOM 540 N N . ILE A 1 73 ? -2.267 -6.545 -6.290 1.00 95.62 73 ILE A N 1
ATOM 541 C CA . ILE A 1 73 ? -3.516 -6.704 -5.531 1.00 95.62 73 ILE A CA 1
ATOM 542 C C .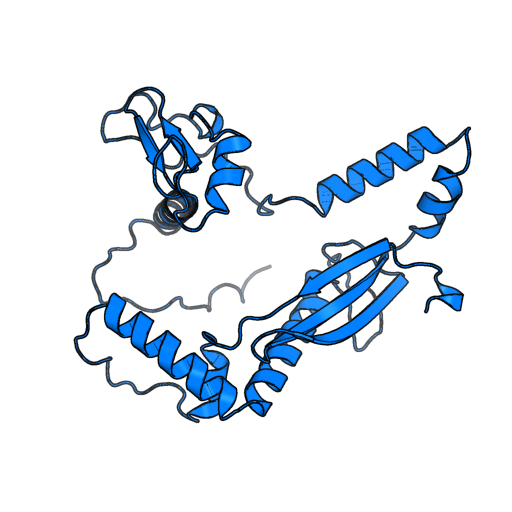 ILE A 1 73 ? -3.519 -8.012 -4.731 1.00 95.62 73 ILE A C 1
ATOM 544 O O . ILE A 1 73 ? -3.886 -7.999 -3.556 1.00 95.62 73 ILE A O 1
ATOM 548 N N . ALA A 1 74 ? -3.051 -9.121 -5.307 1.00 93.56 74 ALA A N 1
ATOM 549 C CA . ALA A 1 74 ? -2.945 -10.396 -4.602 1.00 93.56 74 ALA A CA 1
ATOM 550 C C . ALA A 1 74 ? -2.023 -10.300 -3.374 1.00 93.56 74 ALA A C 1
ATOM 552 O O . ALA A 1 74 ? -2.401 -10.738 -2.289 1.00 93.56 74 ALA A O 1
ATOM 553 N N . ILE A 1 75 ? -0.857 -9.655 -3.509 1.00 92.38 75 ILE A N 1
ATOM 554 C CA . ILE A 1 75 ? 0.071 -9.405 -2.390 1.00 92.38 75 ILE A CA 1
ATOM 555 C C . ILE A 1 75 ? -0.603 -8.555 -1.308 1.00 92.38 75 ILE A C 1
ATOM 557 O O . ILE A 1 75 ? -0.464 -8.833 -0.118 1.00 92.38 75 ILE A O 1
ATOM 561 N N . VAL A 1 76 ? -1.338 -7.519 -1.707 1.00 94.94 76 VAL A N 1
ATOM 562 C CA . VAL A 1 76 ? -2.039 -6.626 -0.778 1.00 94.94 76 VAL A CA 1
ATOM 563 C C . VAL A 1 76 ? -3.076 -7.396 0.026 1.00 94.94 76 VAL A C 1
ATOM 565 O O . VAL A 1 76 ? -3.109 -7.281 1.248 1.00 94.94 76 VAL A O 1
ATOM 568 N N . VAL A 1 77 ? -3.896 -8.214 -0.624 1.00 95.44 77 VAL A N 1
ATOM 569 C CA . VAL A 1 77 ? -4.914 -9.009 0.070 1.00 95.44 77 VAL A CA 1
ATOM 570 C C . VAL A 1 77 ? -4.266 -10.042 0.999 1.00 95.44 77 VAL A C 1
ATOM 572 O O . VAL A 1 77 ? -4.618 -10.129 2.175 1.00 95.44 77 VAL A O 1
ATOM 575 N N . GLU A 1 78 ? -3.259 -10.761 0.512 1.00 90.94 78 GLU A N 1
ATOM 576 C CA . GLU A 1 78 ? -2.597 -11.838 1.253 1.00 90.94 78 GLU A CA 1
ATOM 577 C C . GLU A 1 78 ? -1.807 -11.330 2.472 1.00 90.94 78 GLU A C 1
ATOM 579 O O . GLU A 1 78 ? -1.806 -11.964 3.532 1.00 90.94 78 GLU A O 1
ATOM 584 N N . HIS A 1 79 ? -1.108 -10.199 2.330 1.00 88.19 79 HIS A N 1
ATOM 585 C CA . HIS A 1 79 ? -0.118 -9.742 3.310 1.00 88.19 79 HIS A CA 1
ATOM 586 C C . HIS A 1 79 ? -0.485 -8.437 4.012 1.00 88.19 79 HIS A C 1
ATOM 588 O O . HIS A 1 79 ? -0.179 -8.291 5.192 1.00 88.19 79 HIS A O 1
ATOM 594 N N . ILE A 1 80 ? -1.130 -7.488 3.328 1.00 91.44 80 ILE A N 1
ATOM 595 C CA . ILE A 1 80 ? -1.534 -6.219 3.953 1.00 91.44 80 ILE A CA 1
ATOM 596 C C . ILE A 1 80 ? -2.872 -6.391 4.669 1.00 91.44 80 ILE A C 1
ATOM 598 O O . ILE A 1 80 ? -3.002 -5.990 5.823 1.00 91.44 80 ILE A O 1
ATOM 602 N N . LEU A 1 81 ? -3.853 -7.027 4.024 1.00 94.50 81 LEU A N 1
ATOM 603 C CA . LEU A 1 81 ? -5.124 -7.354 4.676 1.00 94.50 81 LEU A CA 1
ATOM 604 C C . LEU A 1 81 ? -5.013 -8.596 5.564 1.00 94.50 81 LEU A C 1
ATOM 606 O O . LEU A 1 81 ? -5.791 -8.731 6.501 1.00 94.50 81 LEU A O 1
ATOM 610 N N . GLY A 1 82 ? -4.044 -9.479 5.294 1.00 94.25 82 GLY A N 1
ATOM 611 C CA . GLY A 1 82 ? -3.888 -10.734 6.027 1.00 94.25 82 GLY A CA 1
ATOM 612 C C . GLY A 1 82 ? -5.066 -11.679 5.794 1.00 94.25 82 GLY A C 1
ATOM 613 O O . GLY A 1 82 ? -5.534 -12.312 6.736 1.00 94.25 82 GLY A O 1
ATOM 614 N N . TRP A 1 83 ? -5.583 -11.742 4.565 1.00 95.31 83 TRP A N 1
ATOM 615 C CA . TRP A 1 83 ? -6.796 -12.482 4.224 1.00 95.31 83 TRP A CA 1
ATOM 616 C C . TRP A 1 83 ? -6.494 -13.682 3.326 1.00 95.31 83 TRP A C 1
ATOM 618 O O . TRP A 1 83 ? -5.855 -13.531 2.289 1.00 95.31 83 TRP A O 1
ATOM 628 N N . ASP A 1 84 ? -7.004 -14.858 3.690 1.00 94.00 84 ASP A N 1
ATOM 629 C CA . ASP A 1 84 ? -6.944 -16.056 2.856 1.00 94.00 84 ASP A CA 1
ATOM 630 C C . ASP A 1 84 ? -8.129 -16.064 1.879 1.00 94.00 84 ASP A C 1
ATOM 632 O O . ASP A 1 84 ? -9.290 -16.238 2.263 1.00 94.00 84 ASP A O 1
ATOM 636 N N . CYS A 1 85 ? -7.844 -15.865 0.591 1.00 90.88 85 CYS A N 1
ATOM 637 C CA . CYS A 1 85 ? -8.864 -15.857 -0.458 1.00 90.88 85 CYS A CA 1
ATOM 638 C C . CYS A 1 85 ? -9.487 -17.229 -0.748 1.00 90.88 85 CYS A C 1
ATOM 640 O O . CYS A 1 85 ? -10.552 -17.262 -1.360 1.00 90.88 85 CYS A O 1
ATOM 642 N N . LYS A 1 86 ? -8.844 -18.339 -0.370 1.00 91.69 86 LYS A N 1
ATOM 643 C CA . LYS A 1 86 ? -9.368 -19.695 -0.600 1.00 91.69 86 LYS A CA 1
ATOM 644 C C . LYS A 1 86 ? -10.366 -20.072 0.481 1.00 91.69 86 LYS A C 1
ATOM 646 O O . LYS A 1 86 ? -11.459 -20.536 0.179 1.00 91.69 86 LYS A O 1
ATOM 651 N N . GLU A 1 87 ? -9.985 -19.831 1.728 1.00 92.56 87 GLU A N 1
ATOM 652 C CA . GLU A 1 87 ? -10.800 -20.177 2.893 1.00 92.56 87 GLU A CA 1
ATOM 653 C C . GLU A 1 87 ? -11.773 -19.051 3.280 1.00 92.56 87 GLU A C 1
ATOM 655 O O . GLU A 1 87 ? -12.675 -19.257 4.088 1.00 92.56 87 GLU A O 1
ATOM 660 N N . HIS A 1 88 ? -11.619 -17.860 2.689 1.00 92.06 88 HIS A N 1
ATOM 661 C CA . HIS A 1 88 ? -12.400 -16.658 2.990 1.00 92.06 88 HIS A CA 1
ATOM 662 C C . HIS A 1 88 ? -12.369 -16.284 4.481 1.00 92.06 88 HIS A C 1
ATOM 664 O O . HIS A 1 88 ? -13.398 -15.954 5.077 1.00 92.06 88 HIS A O 1
ATOM 670 N N . VAL A 1 89 ? -11.177 -16.319 5.083 1.00 94.31 89 VAL A N 1
ATOM 671 C CA . VAL A 1 89 ? -10.957 -16.002 6.503 1.00 94.31 89 VAL A CA 1
ATOM 672 C C . VAL A 1 89 ? -9.697 -15.166 6.716 1.00 94.31 89 VAL A C 1
ATOM 674 O O . VAL A 1 89 ? -8.794 -15.137 5.882 1.00 94.31 89 VAL A O 1
ATOM 677 N N . ASN A 1 90 ? -9.611 -14.510 7.874 1.00 95.31 90 ASN A N 1
ATOM 678 C CA . ASN A 1 90 ? -8.375 -13.873 8.323 1.00 95.31 90 ASN A CA 1
ATOM 679 C C . ASN A 1 90 ? -7.296 -14.929 8.587 1.00 95.31 90 ASN A C 1
ATOM 681 O O . ASN A 1 90 ? -7.562 -15.977 9.182 1.00 95.31 90 ASN A O 1
ATOM 685 N N . LYS A 1 91 ? -6.066 -14.629 8.181 1.00 90.69 91 LYS A N 1
ATOM 686 C CA . LYS A 1 91 ? -4.899 -15.462 8.453 1.00 90.69 91 LYS A CA 1
ATOM 687 C C . LYS A 1 91 ? -4.491 -15.351 9.929 1.00 90.69 91 LYS A C 1
ATOM 689 O O . LYS A 1 91 ? -4.692 -14.307 10.545 1.00 90.69 91 LYS A O 1
ATOM 694 N N . PRO A 1 92 ? -3.833 -16.381 10.496 1.00 82.69 92 PRO A N 1
ATOM 695 C CA . PRO A 1 92 ? -3.341 -16.334 11.877 1.00 82.69 92 PRO A CA 1
ATOM 696 C C . PRO A 1 92 ? -2.310 -15.223 12.129 1.00 82.69 92 PRO A C 1
ATOM 698 O O . PRO A 1 92 ? -2.226 -14.678 13.227 1.00 82.69 92 PRO A O 1
ATOM 701 N N . SER A 1 93 ? -1.510 -14.894 11.111 1.00 72.19 93 SER A N 1
ATOM 702 C CA . SER A 1 93 ? -0.668 -13.701 11.096 1.00 72.19 93 SER A CA 1
ATOM 703 C C . SER A 1 93 ? -1.556 -12.498 10.771 1.00 72.19 93 SER A C 1
ATOM 705 O O . SER A 1 93 ? -1.853 -12.276 9.598 1.00 72.19 93 SER A O 1
ATOM 707 N N . TYR A 1 94 ? -2.018 -11.781 11.799 1.00 73.19 94 TYR A N 1
ATOM 708 C CA . TYR A 1 94 ? -2.875 -10.595 11.676 1.00 73.19 94 TYR A CA 1
ATOM 709 C C . TYR A 1 94 ? -2.472 -9.674 10.508 1.00 73.19 94 TYR A C 1
ATOM 711 O O . TYR A 1 94 ? -1.283 -9.425 10.292 1.00 73.19 94 TYR A O 1
ATOM 719 N N . GLY A 1 95 ? -3.464 -9.135 9.794 1.00 84.81 95 GLY A N 1
ATOM 720 C CA . GLY A 1 95 ? -3.261 -8.091 8.789 1.00 84.81 95 GLY A CA 1
ATOM 721 C C . GLY A 1 95 ? -2.909 -6.734 9.404 1.00 84.81 95 GLY A C 1
ATOM 722 O O . GLY A 1 95 ? -3.125 -6.493 10.593 1.00 84.81 95 GLY A O 1
ATOM 723 N N . PHE A 1 96 ? -2.412 -5.812 8.579 1.00 87.88 96 PHE A N 1
ATOM 724 C CA . PHE A 1 96 ? -1.987 -4.473 9.005 1.00 87.88 96 PHE A CA 1
ATOM 725 C C . PHE A 1 96 ? -3.120 -3.667 9.663 1.00 87.88 96 PHE A C 1
ATOM 727 O O . PHE A 1 96 ? -2.900 -2.946 10.633 1.00 87.88 96 PHE A O 1
ATOM 734 N N . PHE A 1 97 ? -4.351 -3.830 9.171 1.00 90.88 97 PHE A N 1
ATOM 735 C CA . PHE A 1 97 ? -5.547 -3.162 9.696 1.00 90.88 97 PHE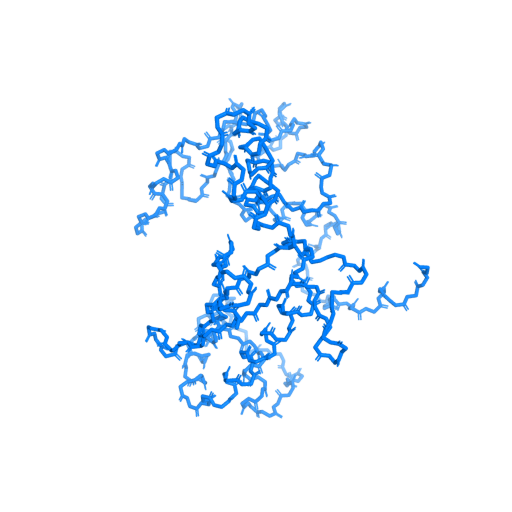 A CA 1
ATOM 736 C C . PHE A 1 97 ? -6.253 -3.953 10.817 1.00 90.88 97 PHE A C 1
ATOM 738 O O . PHE A 1 97 ? -7.288 -3.520 11.321 1.00 90.88 97 PHE A O 1
ATOM 745 N N . GLY A 1 98 ? -5.700 -5.100 11.227 1.00 90.81 98 GLY A N 1
ATOM 746 C CA . GLY A 1 98 ? -6.351 -6.066 12.113 1.00 90.81 98 GLY A CA 1
ATOM 747 C C . GLY A 1 98 ? -7.321 -7.001 11.383 1.00 90.81 98 GLY A C 1
ATOM 748 O O . GLY A 1 98 ? -7.414 -6.986 10.157 1.00 90.81 98 GLY A O 1
ATOM 749 N N . ASP A 1 99 ? -8.037 -7.827 12.150 1.00 94.06 99 ASP A N 1
ATOM 750 C CA . ASP A 1 99 ? -9.009 -8.781 11.606 1.00 94.06 99 ASP A CA 1
ATOM 751 C C . ASP A 1 99 ? -10.166 -8.064 10.905 1.00 94.06 99 ASP A C 1
ATOM 753 O O . ASP A 1 99 ? -10.734 -7.095 11.418 1.00 94.06 99 ASP A O 1
ATOM 757 N N . LEU A 1 100 ? -10.572 -8.602 9.762 1.00 94.88 100 LEU A N 1
ATOM 758 C CA . LEU A 1 100 ? -11.653 -8.084 8.939 1.00 94.88 100 LEU A CA 1
ATOM 759 C C . LEU A 1 100 ? -12.908 -8.956 9.070 1.00 94.88 100 LEU A C 1
ATOM 761 O O . LEU A 1 100 ? -12.835 -10.183 9.062 1.00 94.88 100 LEU A O 1
ATOM 765 N N . ASP A 1 101 ? -14.072 -8.316 9.138 1.00 93.75 101 ASP A N 1
ATOM 766 C CA . ASP A 1 101 ? -15.372 -8.946 8.880 1.00 93.75 101 ASP A CA 1
ATOM 767 C C . ASP A 1 101 ? -15.657 -9.018 7.363 1.00 93.75 101 ASP A C 1
ATOM 769 O O . ASP A 1 101 ? -16.493 -9.801 6.912 1.00 93.75 101 ASP A O 1
ATOM 773 N N . GLY A 1 102 ? -14.964 -8.200 6.563 1.00 93.75 102 GLY A N 1
ATOM 774 C CA . GLY A 1 102 ? -15.020 -8.224 5.104 1.00 93.75 102 GLY A CA 1
ATOM 775 C C . GLY A 1 102 ? -14.238 -7.083 4.457 1.00 93.75 102 GLY A C 1
ATOM 776 O O . GLY A 1 102 ? -13.797 -6.144 5.125 1.00 93.75 102 GLY A O 1
ATOM 777 N N . TRP A 1 103 ? -14.084 -7.149 3.136 1.00 96.00 103 TRP A N 1
ATOM 778 C CA . TRP A 1 103 ? -13.422 -6.126 2.328 1.00 96.00 103 TRP A CA 1
ATOM 779 C C . TRP A 1 103 ? -13.927 -6.149 0.883 1.00 96.00 103 TRP A C 1
ATOM 781 O O . TRP A 1 103 ? -14.489 -7.136 0.414 1.00 96.00 103 TRP A O 1
ATOM 791 N N . THR A 1 104 ? -13.732 -5.041 0.174 1.00 95.81 104 THR A N 1
ATOM 792 C CA . THR A 1 104 ? -13.968 -4.925 -1.269 1.00 95.81 104 THR A CA 1
ATOM 793 C C . THR A 1 104 ? -13.032 -3.894 -1.857 1.00 95.81 104 THR A C 1
ATOM 795 O O . THR A 1 104 ? -12.512 -3.051 -1.131 1.00 95.81 104 THR A O 1
ATOM 798 N N . TYR A 1 105 ? -12.863 -3.908 -3.171 1.00 96.38 105 TYR A N 1
ATOM 799 C CA . TYR A 1 105 ? -12.198 -2.824 -3.873 1.00 96.38 105 TYR A CA 1
ATOM 800 C C . TYR A 1 105 ? -12.877 -2.532 -5.203 1.00 96.38 105 TYR A C 1
ATOM 802 O O . TYR A 1 105 ? -13.579 -3.380 -5.754 1.00 96.38 105 TYR A O 1
ATOM 810 N N . ALA A 1 106 ? -12.685 -1.312 -5.687 1.00 95.81 106 ALA A N 1
ATOM 811 C CA . ALA A 1 106 ? -13.040 -0.905 -7.034 1.00 95.81 106 ALA A CA 1
ATOM 812 C C . ALA A 1 106 ? -11.763 -0.530 -7.780 1.00 95.81 106 ALA A C 1
ATOM 814 O O . ALA A 1 106 ? -10.900 0.149 -7.220 1.00 95.81 106 ALA A O 1
ATOM 815 N N . VAL A 1 107 ? -11.655 -0.982 -9.027 1.00 94.81 107 VAL A N 1
ATOM 816 C CA . VAL A 1 107 ? -10.539 -0.639 -9.909 1.00 94.81 107 VAL A CA 1
ATOM 817 C C . VAL A 1 107 ? -10.947 0.539 -10.782 1.00 94.81 107 VAL A C 1
ATOM 819 O O . VAL A 1 107 ? -12.031 0.545 -11.363 1.00 94.81 107 VAL A O 1
ATOM 822 N N . GLU A 1 108 ? -10.069 1.527 -10.865 1.00 91.44 108 GLU A N 1
ATOM 823 C CA . GLU A 1 108 ? -10.200 2.710 -11.703 1.00 91.44 108 GLU A CA 1
ATOM 824 C C . GLU A 1 108 ? -8.933 2.854 -12.550 1.00 91.44 108 GLU A C 1
ATOM 826 O O . GLU A 1 108 ? -7.823 2.621 -12.074 1.00 91.44 108 GLU A O 1
ATOM 831 N N . GLU A 1 109 ? -9.088 3.255 -13.809 1.00 86.06 109 GLU A N 1
ATOM 832 C CA . GLU A 1 109 ? -7.968 3.760 -14.598 1.00 86.06 109 GLU A CA 1
ATOM 833 C C . GLU A 1 109 ? -7.856 5.268 -14.347 1.00 86.06 109 GLU A C 1
ATOM 835 O O . GLU A 1 109 ? -8.724 6.035 -14.766 1.00 86.06 109 GLU A O 1
ATOM 840 N N . GLN A 1 110 ? -6.800 5.701 -13.651 1.00 74.75 110 GLN A N 1
ATOM 841 C CA . GLN A 1 110 ? -6.616 7.104 -13.282 1.00 74.75 110 GLN A CA 1
ATOM 842 C C . GLN A 1 110 ? -5.413 7.725 -14.010 1.00 74.75 110 GLN A C 1
ATOM 844 O O . GLN A 1 110 ? -4.330 7.149 -14.127 1.00 74.75 110 GLN A O 1
ATOM 849 N N . GLY A 1 111 ? -5.582 8.963 -14.488 1.00 70.38 111 GLY A N 1
ATOM 850 C CA . GLY A 1 111 ? -4.499 9.756 -15.072 1.00 70.38 111 GLY A CA 1
ATOM 851 C C . GLY A 1 111 ? -3.906 9.142 -16.346 1.00 70.38 111 GLY A C 1
ATOM 852 O O . GLY A 1 111 ? -4.602 8.967 -17.340 1.00 70.38 111 GLY A O 1
ATOM 853 N N . ARG A 1 112 ? -2.593 8.864 -16.343 1.00 68.31 112 ARG A N 1
ATOM 854 C CA . ARG A 1 112 ? -1.799 8.375 -17.495 1.00 68.31 112 ARG A CA 1
ATOM 855 C C . ARG A 1 112 ? -2.059 6.894 -17.828 1.00 68.31 112 ARG A C 1
ATOM 857 O O . ARG A 1 112 ? -1.109 6.162 -18.117 1.00 68.31 112 ARG A O 1
ATOM 864 N N . LYS A 1 113 ? -3.328 6.484 -17.791 1.00 76.81 113 LYS A N 1
ATOM 865 C CA . LYS A 1 113 ? -3.799 5.112 -18.017 1.00 76.81 113 LYS A CA 1
ATOM 866 C C . LYS A 1 113 ? -3.212 4.083 -17.044 1.00 76.81 113 LYS A C 1
ATOM 868 O O . LYS A 1 113 ? -2.948 2.953 -17.430 1.00 76.81 113 LYS A O 1
ATOM 873 N N . THR A 1 114 ? -2.951 4.495 -15.805 1.00 83.50 114 THR A N 1
ATOM 874 C CA . THR A 1 114 ? -2.411 3.604 -14.773 1.00 83.50 114 THR A CA 1
ATOM 875 C C . THR A 1 114 ? -3.561 3.101 -13.911 1.00 83.50 114 THR A C 1
ATOM 877 O O . THR A 1 114 ? -4.441 3.875 -13.522 1.00 83.50 114 THR A O 1
ATOM 880 N N . LEU A 1 115 ? -3.566 1.797 -13.638 1.00 90.75 115 LEU A N 1
ATOM 881 C CA . LEU A 1 115 ? -4.591 1.165 -12.817 1.00 90.75 115 LEU A CA 1
ATOM 882 C C . LEU A 1 115 ? -4.407 1.511 -11.338 1.00 90.75 115 LEU A C 1
ATOM 884 O O . LEU A 1 115 ? -3.298 1.580 -10.805 1.00 90.75 115 LEU A O 1
ATOM 888 N N . HIS A 1 116 ? -5.533 1.688 -10.666 1.00 93.25 116 HIS A N 1
ATOM 889 C CA . HIS A 1 116 ? -5.625 2.057 -9.266 1.00 93.25 116 HIS A CA 1
ATOM 890 C C . HIS A 1 116 ? -6.734 1.239 -8.610 1.00 93.25 116 HIS A C 1
ATOM 892 O O . HIS A 1 116 ? -7.792 1.051 -9.203 1.00 93.25 116 HIS A O 1
ATOM 898 N N . ALA A 1 117 ? -6.533 0.791 -7.369 1.00 95.69 117 ALA A N 1
ATOM 899 C CA . ALA A 1 117 ? -7.582 0.171 -6.560 1.00 95.69 117 ALA A CA 1
ATOM 900 C C . ALA A 1 117 ? -7.937 1.010 -5.327 1.00 95.69 117 ALA A C 1
ATOM 902 O O . ALA A 1 117 ? -7.066 1.355 -4.527 1.00 95.69 117 ALA A O 1
ATOM 903 N N . HIS A 1 118 ? -9.232 1.278 -5.149 1.00 96.25 118 HIS A N 1
ATOM 904 C CA . HIS A 1 118 ? -9.801 1.859 -3.931 1.00 96.25 118 HIS A CA 1
ATOM 905 C C . HIS A 1 118 ? -10.391 0.741 -3.076 1.00 96.25 118 HIS A C 1
ATOM 907 O O . HIS A 1 118 ? -11.376 0.124 -3.477 1.00 96.25 118 HIS A O 1
ATOM 913 N N . PHE A 1 119 ? -9.812 0.481 -1.908 1.00 97.31 119 PHE A N 1
ATOM 914 C CA . PHE A 1 119 ? -10.241 -0.563 -0.980 1.00 97.31 119 PHE A CA 1
ATOM 915 C C . PHE A 1 119 ? -11.139 -0.011 0.120 1.00 97.31 119 PHE A C 1
ATOM 917 O O . PHE A 1 119 ? -10.819 0.993 0.748 1.00 97.31 119 PHE A O 1
ATOM 924 N N . LEU A 1 120 ? -12.216 -0.730 0.419 1.00 96.94 120 LEU A N 1
ATOM 925 C CA . LEU A 1 120 ? -13.093 -0.494 1.558 1.00 96.94 120 LEU A CA 1
ATOM 926 C C . LEU A 1 120 ? -13.027 -1.699 2.494 1.00 96.94 120 LEU A C 1
ATOM 928 O O . LEU A 1 120 ? -13.269 -2.829 2.063 1.00 96.94 120 LEU A O 1
ATOM 932 N N . LEU A 1 121 ? -12.723 -1.454 3.769 1.00 96.19 121 LEU A N 1
ATOM 933 C CA . LEU A 1 121 ? -12.578 -2.502 4.782 1.00 96.19 121 LEU A CA 1
ATOM 934 C C . LEU A 1 121 ? -13.631 -2.382 5.884 1.00 96.19 121 LEU A C 1
ATOM 936 O O . LEU A 1 121 ? -13.957 -1.280 6.335 1.00 96.19 121 LEU A O 1
ATOM 940 N N . TRP A 1 122 ? -14.094 -3.532 6.371 1.00 95.19 122 TRP A N 1
ATOM 941 C CA . TRP A 1 122 ? -14.894 -3.668 7.586 1.00 95.19 122 TRP A CA 1
ATOM 942 C C . TRP A 1 122 ? -14.048 -4.369 8.642 1.00 95.19 122 TRP A C 1
ATOM 944 O O . TRP A 1 122 ? -13.969 -5.593 8.670 1.00 95.19 122 TRP A O 1
ATOM 954 N N . VAL A 1 123 ? -13.386 -3.589 9.493 1.00 94.06 123 VAL A N 1
ATOM 955 C CA . VAL A 1 123 ? -12.556 -4.113 10.585 1.00 94.06 123 VAL A CA 1
ATOM 956 C C . VAL A 1 123 ? -13.452 -4.622 11.707 1.00 94.06 123 VAL A C 1
ATOM 958 O O . VAL A 1 123 ? -14.440 -3.981 12.088 1.00 94.06 123 VAL A O 1
ATOM 961 N N . LYS A 1 124 ? -13.090 -5.778 12.256 1.00 92.06 124 LYS A N 1
ATOM 962 C CA . LYS A 1 124 ? -13.860 -6.476 13.276 1.00 92.06 124 LYS A CA 1
ATOM 963 C C . LYS A 1 124 ? -14.120 -5.586 14.487 1.00 92.06 124 LYS A C 1
ATOM 965 O O . LYS A 1 124 ? -13.211 -5.027 15.096 1.00 92.06 124 LYS A O 1
ATOM 970 N N . GLY A 1 125 ? -15.393 -5.467 14.860 1.00 89.62 125 GLY A N 1
ATOM 971 C CA . GLY A 1 125 ? -15.822 -4.652 16.002 1.00 89.62 125 GLY A CA 1
ATOM 972 C C . GLY A 1 125 ? -16.003 -3.157 15.710 1.00 89.62 125 GLY A C 1
ATOM 973 O O . GLY A 1 125 ? -16.413 -2.426 16.615 1.00 89.62 125 GLY A O 1
ATOM 974 N N . TRP A 1 126 ? -15.803 -2.700 14.467 1.00 90.19 126 TRP A N 1
ATOM 975 C CA . TRP A 1 126 ? -16.026 -1.303 14.073 1.00 90.19 126 TRP A CA 1
ATOM 976 C C . TRP A 1 126 ? -17.422 -0.785 14.435 1.00 90.19 126 TRP A C 1
ATOM 978 O O . TRP A 1 126 ? -17.557 0.284 15.032 1.00 90.19 126 TRP A O 1
ATOM 988 N N . ASN A 1 127 ? -18.466 -1.565 14.143 1.00 87.19 127 ASN A N 1
ATOM 989 C CA . ASN A 1 127 ? -19.850 -1.169 14.418 1.00 87.19 127 ASN A CA 1
ATOM 990 C C . ASN A 1 127 ? -20.080 -0.862 15.903 1.00 87.19 127 ASN A C 1
ATOM 992 O O . ASN A 1 127 ? -20.827 0.056 16.238 1.00 87.19 127 ASN A O 1
ATOM 996 N N . LYS A 1 128 ? -19.385 -1.573 16.800 1.00 88.31 128 LYS A N 1
ATOM 997 C CA . LYS A 1 128 ? -19.442 -1.311 18.238 1.00 88.31 128 LYS A CA 1
ATOM 998 C C . LYS A 1 128 ? -18.803 0.034 18.578 1.00 88.31 128 LYS A C 1
ATOM 1000 O O . LYS A 1 128 ? -19.399 0.794 19.334 1.00 88.31 128 LYS A O 1
ATOM 1005 N N . ILE A 1 129 ? -17.635 0.348 18.017 1.00 88.88 129 ILE A N 1
ATOM 1006 C CA . ILE A 1 129 ? -16.994 1.658 18.215 1.00 88.88 129 ILE A CA 1
ATOM 1007 C C . ILE A 1 129 ? -17.925 2.766 17.705 1.00 88.88 129 ILE A C 1
ATOM 1009 O O . ILE A 1 129 ? -18.275 3.666 18.466 1.00 88.88 129 ILE A O 1
ATOM 1013 N N . SER A 1 130 ? -18.402 2.650 16.462 1.00 87.19 130 SER A N 1
ATOM 1014 C CA . SER A 1 130 ? -19.270 3.646 15.824 1.00 87.19 130 SER A CA 1
ATOM 1015 C C . SER A 1 130 ? -20.555 3.918 16.619 1.00 87.19 130 SER A C 1
ATOM 1017 O O . SER A 1 130 ? -20.874 5.074 16.894 1.00 87.19 130 SER A O 1
ATOM 1019 N N . GLN A 1 131 ? -21.258 2.874 17.069 1.00 87.69 131 GLN A N 1
ATOM 1020 C CA . GLN A 1 131 ? -22.490 3.023 17.855 1.00 87.69 131 GLN A CA 1
ATOM 1021 C C . GLN A 1 131 ? -22.249 3.702 19.209 1.00 87.69 131 GLN A C 1
ATOM 1023 O O . GLN A 1 131 ? -23.032 4.558 19.620 1.00 87.69 131 GLN A O 1
ATOM 1028 N N . ASN A 1 132 ? -21.171 3.342 19.910 1.00 89.50 132 ASN A N 1
ATOM 1029 C CA . ASN A 1 132 ? -20.929 3.853 21.258 1.00 89.50 132 ASN A CA 1
ATOM 1030 C C . ASN A 1 132 ? -20.337 5.272 21.270 1.00 89.50 132 ASN A C 1
ATOM 1032 O O . ASN A 1 132 ? -20.535 5.990 22.250 1.00 89.50 132 ASN A O 1
ATOM 1036 N N . LEU A 1 133 ? -19.707 5.727 20.179 1.00 89.19 133 LEU A N 1
ATOM 1037 C CA . LEU A 1 133 ? -19.316 7.135 20.011 1.00 89.19 133 LEU A CA 1
ATOM 1038 C C . LEU A 1 133 ? -20.521 8.093 20.064 1.00 89.19 133 LEU A C 1
ATOM 1040 O O . LEU A 1 133 ? -20.377 9.240 20.485 1.00 89.19 133 LEU A O 1
ATOM 1044 N N . GLY A 1 134 ? -21.715 7.619 19.692 1.00 83.94 134 GLY A N 1
ATOM 1045 C CA . GLY A 1 134 ? -22.965 8.377 19.797 1.00 83.94 134 GLY A CA 1
ATOM 1046 C C . GLY A 1 134 ? -23.560 8.446 21.210 1.00 83.94 134 GLY A C 1
ATOM 1047 O O . GLY A 1 134 ? -24.537 9.161 21.421 1.00 83.94 134 GLY A O 1
ATOM 1048 N N . THR A 1 135 ? -23.000 7.725 22.188 1.00 86.88 135 THR A N 1
ATOM 1049 C CA . THR A 1 135 ? -23.549 7.636 23.552 1.00 86.88 135 THR A CA 1
ATOM 1050 C C . THR A 1 135 ? -22.720 8.448 24.545 1.00 86.88 135 THR A C 1
ATOM 1052 O O . THR A 1 135 ? -21.524 8.225 24.691 1.00 86.88 135 THR A O 1
ATOM 1055 N N . VAL A 1 136 ? -23.344 9.377 25.280 1.00 84.62 136 VAL A N 1
ATOM 1056 C CA . VAL A 1 136 ? -22.632 10.301 26.196 1.00 84.62 136 VAL A CA 1
ATOM 1057 C C . VAL A 1 136 ? -21.814 9.563 27.264 1.00 84.62 136 VAL A C 1
ATOM 1059 O O . VAL A 1 136 ? -20.728 10.007 27.616 1.00 84.62 136 VAL A O 1
ATOM 1062 N N . LYS A 1 137 ? -22.319 8.429 27.760 1.00 89.56 137 LYS A N 1
ATOM 1063 C CA . LYS A 1 137 ? -21.701 7.669 28.856 1.00 89.56 137 LYS A CA 1
ATOM 1064 C C . LYS A 1 137 ? -20.388 6.989 28.460 1.00 89.56 137 LYS A C 1
ATOM 1066 O O . LYS A 1 137 ? -19.474 6.938 29.274 1.00 89.56 137 LYS A O 1
ATOM 1071 N N . ASP A 1 138 ? -20.311 6.454 27.244 1.00 88.75 138 ASP A N 1
ATOM 1072 C CA . ASP A 1 138 ? -19.180 5.630 26.808 1.00 88.75 138 ASP A CA 1
ATOM 1073 C C . ASP A 1 138 ? -18.296 6.323 25.757 1.00 88.75 138 ASP A C 1
ATOM 1075 O O . ASP A 1 138 ? -17.231 5.804 25.416 1.00 88.75 138 ASP A O 1
ATOM 1079 N N . ARG A 1 139 ? -18.696 7.505 25.268 1.00 91.25 139 ARG A N 1
ATOM 1080 C CA . ARG A 1 139 ? -18.011 8.238 24.193 1.00 91.25 139 ARG A CA 1
ATOM 1081 C C . ARG A 1 139 ? -16.508 8.378 24.416 1.00 91.25 139 ARG A C 1
ATOM 1083 O O . ARG A 1 139 ? -15.749 7.982 23.541 1.00 91.25 139 ARG A O 1
ATOM 1090 N N . GLU A 1 140 ? -16.083 8.874 25.577 1.00 92.75 140 GLU A N 1
ATOM 1091 C CA . GLU A 1 140 ? -14.662 9.119 25.880 1.00 92.75 140 GLU A CA 1
ATOM 1092 C C . GLU A 1 140 ? -13.816 7.838 25.765 1.00 92.75 140 GLU A C 1
ATOM 1094 O O . GLU A 1 140 ? -12.723 7.831 25.196 1.00 92.75 140 GLU A O 1
ATOM 1099 N N . ARG A 1 141 ? -14.357 6.706 26.230 1.00 92.06 141 ARG A N 1
ATOM 1100 C CA . ARG A 1 141 ? -13.685 5.405 26.153 1.00 92.06 141 ARG A CA 1
ATOM 1101 C C . ARG A 1 141 ? -13.491 4.945 24.709 1.00 92.06 141 ARG A C 1
ATOM 1103 O O . ARG A 1 141 ? -12.426 4.426 24.376 1.00 92.06 141 ARG A O 1
ATOM 1110 N N . TYR A 1 142 ? -14.521 5.058 23.873 1.00 92.19 142 TYR A N 1
ATOM 1111 C CA . TYR A 1 142 ? -14.450 4.605 22.479 1.00 92.19 142 TYR A CA 1
ATOM 1112 C C . TYR A 1 142 ? -13.702 5.592 21.579 1.00 92.19 142 TYR A C 1
ATOM 1114 O O . TYR A 1 142 ? -13.055 5.159 20.629 1.00 92.19 142 TYR A O 1
ATOM 1122 N N . GLU A 1 143 ? -13.701 6.880 21.919 1.00 92.94 143 GLU A N 1
ATOM 1123 C CA . GLU A 1 143 ? -12.844 7.892 21.296 1.00 92.94 143 GLU A CA 1
ATOM 1124 C C . GLU A 1 143 ? -11.366 7.549 21.502 1.00 92.94 143 GLU A C 1
ATOM 1126 O O . GLU A 1 143 ? -10.614 7.463 20.536 1.00 92.94 143 GLU A O 1
ATOM 1131 N N . MET A 1 144 ? -10.965 7.206 22.731 1.00 92.25 144 MET A N 1
ATOM 1132 C CA . MET A 1 144 ? -9.597 6.761 23.017 1.00 92.25 144 MET A CA 1
ATOM 1133 C C . MET A 1 144 ? -9.207 5.494 22.237 1.00 92.25 144 MET A C 1
ATOM 1135 O O . MET A 1 144 ? -8.075 5.381 21.766 1.00 92.25 144 MET A O 1
ATOM 1139 N N . GLN A 1 145 ? -10.129 4.537 22.080 1.00 91.06 145 GLN A N 1
ATOM 1140 C CA . GLN A 1 145 ? -9.881 3.338 21.269 1.00 91.06 145 GLN A CA 1
ATOM 1141 C C . GLN A 1 145 ? -9.696 3.676 19.789 1.00 91.06 145 GLN A C 1
ATOM 1143 O O . GLN A 1 145 ? -8.803 3.115 19.156 1.00 91.06 145 GLN A O 1
ATOM 1148 N N . LEU A 1 146 ? -10.504 4.595 19.254 1.00 90.75 146 LEU A N 1
ATOM 1149 C CA . LEU A 1 146 ? -10.392 5.046 17.872 1.00 90.75 146 LEU A CA 1
ATOM 1150 C C . LEU A 1 146 ? -9.067 5.773 17.626 1.00 90.75 146 LEU A C 1
ATOM 1152 O O . LEU A 1 146 ? -8.383 5.447 16.660 1.00 90.75 146 LEU A O 1
ATOM 1156 N N . CYS A 1 147 ? -8.676 6.693 18.514 1.00 90.25 147 CYS A N 1
ATOM 1157 C CA . CYS A 1 147 ? -7.389 7.385 18.426 1.00 90.25 147 CYS A CA 1
ATOM 1158 C C . CYS A 1 147 ? -6.227 6.389 18.448 1.00 90.25 147 CYS A C 1
ATOM 1160 O O . CYS A 1 147 ? -5.391 6.404 17.554 1.00 90.25 147 CYS A O 1
ATOM 1162 N N . LYS A 1 148 ? -6.234 5.440 19.394 1.00 88.44 148 LYS A N 1
ATOM 1163 C CA . LYS A 1 148 ? -5.198 4.401 19.473 1.00 88.44 148 LYS A CA 1
ATOM 1164 C C . LYS A 1 148 ? -5.138 3.533 18.214 1.00 88.44 148 LYS A C 1
ATOM 1166 O O . LYS A 1 148 ? -4.056 3.138 17.792 1.00 88.44 148 LYS A O 1
ATOM 1171 N N . TYR A 1 149 ? -6.289 3.194 17.636 1.00 89.69 149 TYR A N 1
ATOM 1172 C CA . TYR A 1 149 ? -6.336 2.449 16.382 1.00 89.69 149 TYR A CA 1
ATOM 1173 C C . TYR A 1 149 ? -5.741 3.268 15.229 1.00 89.69 149 TYR A C 1
ATOM 1175 O O . TYR A 1 149 ? -4.865 2.763 14.529 1.00 89.69 149 TYR A O 1
ATOM 1183 N N . ALA A 1 150 ? -6.150 4.532 15.079 1.00 88.62 150 ALA A N 1
ATOM 1184 C CA . ALA A 1 150 ? -5.623 5.437 14.061 1.00 88.62 150 ALA A CA 1
ATOM 1185 C C . ALA A 1 150 ? -4.105 5.630 14.196 1.00 88.62 150 ALA A C 1
ATOM 1187 O O . ALA A 1 150 ? -3.400 5.492 13.202 1.00 88.62 150 ALA A O 1
ATOM 1188 N N . ASP A 1 151 ? -3.590 5.841 15.410 1.00 84.56 151 ASP A N 1
ATOM 1189 C CA . ASP A 1 151 ? -2.152 5.983 15.671 1.00 84.56 151 ASP A CA 1
ATOM 1190 C C . ASP A 1 151 ? -1.353 4.735 15.263 1.00 84.56 151 ASP A C 1
ATOM 1192 O O . ASP A 1 151 ? -0.213 4.848 14.816 1.00 84.56 151 ASP A O 1
ATOM 1196 N N . ASN A 1 152 ? -1.946 3.543 15.381 1.00 83.38 152 ASN A N 1
ATOM 1197 C CA . ASN A 1 152 ? -1.292 2.299 14.979 1.00 83.38 152 ASN A CA 1
ATOM 1198 C C . ASN A 1 152 ? -1.245 2.133 13.453 1.00 83.38 152 ASN A C 1
ATOM 1200 O O . ASN A 1 152 ? -0.200 1.767 12.919 1.00 83.38 152 ASN A O 1
ATOM 1204 N N . ILE A 1 153 ? -2.357 2.387 12.750 1.00 84.12 153 ILE A N 1
ATOM 1205 C CA . ILE A 1 153 ? -2.451 2.130 11.300 1.00 84.12 153 ILE A CA 1
ATOM 1206 C C . ILE A 1 153 ? -1.997 3.318 10.437 1.00 84.12 153 ILE A C 1
ATOM 1208 O O . ILE A 1 153 ? -1.643 3.136 9.277 1.00 84.12 153 ILE A O 1
ATOM 1212 N N . MET A 1 154 ? -1.997 4.539 10.979 1.00 82.31 154 MET A N 1
ATOM 1213 C CA . MET A 1 154 ? -1.568 5.768 10.297 1.00 82.31 154 MET A CA 1
ATOM 1214 C C . MET A 1 154 ? -0.166 6.195 10.743 1.00 82.31 154 MET A C 1
ATOM 1216 O O . MET A 1 154 ? 0.114 7.387 10.882 1.00 82.31 154 MET A O 1
ATOM 1220 N N . CYS A 1 155 ? 0.728 5.234 10.978 1.00 69.00 155 CYS A N 1
ATOM 1221 C CA . CYS A 1 155 ? 2.109 5.520 11.335 1.00 69.00 155 CYS A CA 1
ATOM 1222 C C . CYS A 1 155 ? 3.070 5.286 10.164 1.00 69.00 155 CYS A C 1
ATOM 1224 O O . CYS A 1 155 ? 2.862 4.434 9.305 1.00 69.00 155 CYS A O 1
ATOM 1226 N N . THR A 1 156 ? 4.164 6.045 10.151 1.00 58.69 156 THR A N 1
ATOM 1227 C CA . THR A 1 156 ? 5.312 5.824 9.257 1.00 58.69 156 THR A CA 1
ATOM 1228 C C . THR A 1 156 ? 6.424 5.037 9.948 1.00 58.69 156 THR A C 1
ATOM 1230 O O . THR A 1 156 ? 7.551 4.971 9.453 1.00 58.69 156 THR A O 1
ATOM 1233 N N . HIS A 1 157 ? 6.140 4.463 11.122 1.00 53.47 157 HIS A N 1
ATOM 1234 C CA . HIS A 1 157 ? 7.117 3.670 11.846 1.00 53.47 157 HIS A CA 1
ATOM 1235 C C . HIS A 1 157 ? 7.409 2.399 11.053 1.00 53.47 157 HIS A C 1
ATOM 1237 O O . HIS A 1 157 ? 6.546 1.546 10.872 1.00 53.47 157 HIS A O 1
ATOM 1243 N N . LEU A 1 158 ? 8.657 2.255 10.610 1.00 47.66 158 LEU A N 1
ATOM 1244 C CA . LEU A 1 158 ? 9.162 0.973 10.140 1.00 47.66 158 LEU A CA 1
ATOM 1245 C C . LEU A 1 158 ? 9.055 -0.017 11.309 1.00 47.66 158 LEU A C 1
ATOM 1247 O O . LEU A 1 158 ? 9.757 0.124 12.317 1.00 47.66 158 LEU A O 1
ATOM 1251 N N . HIS A 1 159 ? 8.143 -0.987 11.210 1.00 39.50 159 HIS A N 1
ATOM 1252 C CA . HIS A 1 159 ? 8.022 -2.051 12.202 1.00 39.50 159 HIS A CA 1
ATOM 1253 C C . HIS A 1 159 ? 9.379 -2.759 12.353 1.00 39.50 159 HIS A C 1
ATOM 1255 O O . HIS A 1 159 ? 9.955 -3.214 11.369 1.00 39.50 159 HIS A O 1
ATOM 1261 N N . GLY A 1 160 ? 9.898 -2.830 13.585 1.00 41.62 160 GLY A N 1
ATOM 1262 C CA . GLY A 1 160 ? 11.144 -3.541 13.906 1.00 41.62 160 GLY A CA 1
ATOM 1263 C C . GLY A 1 160 ? 12.344 -2.681 14.324 1.00 41.62 160 GLY A C 1
ATOM 1264 O O . GLY A 1 160 ? 13.341 -3.242 14.768 1.00 41.62 160 GLY A O 1
ATOM 1265 N N . SER A 1 161 ? 12.270 -1.348 14.281 1.00 42.84 161 SER A N 1
ATOM 1266 C CA . SER A 1 161 ? 13.398 -0.499 14.701 1.00 42.84 161 SER A CA 1
ATOM 1267 C C . SER A 1 161 ? 13.230 0.064 16.110 1.00 42.84 161 SER A C 1
ATOM 1269 O O . SER A 1 161 ? 12.894 1.229 16.310 1.00 42.84 161 SER A O 1
ATOM 1271 N N . SER A 1 162 ? 13.565 -0.739 17.118 1.00 49.44 162 SER A N 1
ATOM 1272 C CA . SER A 1 162 ? 14.088 -0.195 18.374 1.00 49.44 162 SER A CA 1
ATOM 1273 C C . SER A 1 162 ? 15.542 0.218 18.145 1.00 49.44 162 SER A C 1
ATOM 1275 O O . SER A 1 162 ? 16.458 -0.554 18.413 1.00 49.44 162 SER A O 1
ATOM 1277 N N . ALA A 1 163 ? 15.774 1.414 17.605 1.00 46.22 163 ALA A N 1
ATOM 1278 C CA . ALA A 1 163 ? 17.124 1.869 17.292 1.00 46.22 163 ALA A CA 1
ATOM 1279 C C . ALA A 1 163 ? 17.418 3.236 17.922 1.00 46.22 163 ALA A C 1
ATOM 1281 O O . ALA A 1 163 ? 17.097 4.286 17.376 1.00 46.22 163 ALA A O 1
ATOM 1282 N N . LYS A 1 164 ? 18.116 3.197 19.065 1.00 47.44 164 LYS A N 1
ATOM 1283 C CA . LYS A 1 164 ? 18.962 4.284 19.588 1.00 47.44 164 LYS A CA 1
ATOM 1284 C C . LYS A 1 164 ? 20.193 4.452 18.687 1.00 47.44 164 LYS A C 1
ATOM 1286 O O . LYS A 1 164 ? 21.318 4.229 19.133 1.00 47.44 164 LYS A O 1
ATOM 1291 N N . PHE A 1 165 ? 19.991 4.701 17.399 1.00 53.06 165 PHE A N 1
ATOM 1292 C CA . PHE A 1 165 ? 21.069 4.600 16.428 1.00 53.06 165 PHE A CA 1
ATOM 1293 C C . PHE A 1 165 ? 21.133 5.825 15.517 1.00 53.06 165 PHE A C 1
ATOM 1295 O O . PHE A 1 165 ? 20.111 6.335 15.070 1.00 53.06 165 PHE A O 1
ATOM 1302 N N . VAL A 1 166 ? 22.355 6.312 15.304 1.00 54.22 166 VAL A N 1
ATOM 1303 C CA . VAL A 1 166 ? 22.659 7.637 14.759 1.00 54.22 166 VAL A CA 1
ATOM 1304 C C . VAL A 1 166 ? 23.089 7.511 13.300 1.00 54.22 166 VAL A C 1
ATOM 1306 O O . VAL A 1 166 ? 24.139 6.921 13.039 1.00 54.22 166 VAL A O 1
ATOM 1309 N N . PRO A 1 167 ? 22.323 8.042 12.338 1.00 59.75 167 PRO A N 1
ATOM 1310 C CA . PRO A 1 167 ? 22.831 8.280 10.992 1.00 59.75 167 PRO A CA 1
ATOM 1311 C C . PRO A 1 167 ? 23.915 9.370 11.043 1.00 59.75 167 PRO A C 1
ATOM 1313 O O . PRO A 1 167 ? 23.721 10.399 11.693 1.00 59.75 167 PRO A O 1
ATOM 1316 N N . ASN A 1 168 ? 25.053 9.149 10.381 1.00 66.19 168 ASN A N 1
ATOM 1317 C CA . ASN A 1 168 ? 26.161 10.105 10.302 1.00 66.19 168 ASN A CA 1
ATOM 1318 C C . ASN A 1 168 ? 25.780 11.295 9.403 1.00 66.19 168 ASN A C 1
ATOM 1320 O O . ASN A 1 168 ? 26.177 11.380 8.244 1.00 66.19 168 ASN A O 1
ATOM 1324 N N . VAL A 1 169 ? 25.009 12.233 9.946 1.00 73.38 169 VAL A N 1
ATOM 1325 C CA . VAL A 1 169 ? 24.777 13.554 9.328 1.00 73.38 169 VAL A CA 1
ATOM 1326 C C . VAL A 1 169 ? 25.997 14.465 9.521 1.00 73.38 169 VAL A C 1
ATOM 1328 O O . VAL A 1 169 ? 26.160 15.474 8.841 1.00 73.38 169 VAL A O 1
ATOM 1331 N N . CYS A 1 170 ? 26.860 14.114 10.471 1.00 77.19 170 CYS A N 1
ATOM 1332 C CA . CYS A 1 170 ? 28.012 14.901 10.860 1.00 77.19 170 CYS A CA 1
ATOM 1333 C C . CYS A 1 170 ? 29.259 14.629 10.010 1.00 77.19 170 CYS A C 1
ATOM 1335 O O . CYS A 1 170 ? 29.542 13.484 9.662 1.00 77.19 170 CYS A O 1
ATOM 1337 N N . GLU A 1 171 ? 30.058 15.676 9.800 1.00 74.31 171 GLU A N 1
ATOM 1338 C CA . GLU A 1 171 ? 31.437 15.570 9.313 1.00 74.31 171 GLU A CA 1
ATOM 1339 C C . GLU A 1 171 ? 32.343 14.791 10.285 1.00 74.31 171 GLU A C 1
ATOM 1341 O O . GLU A 1 171 ? 32.078 14.716 11.494 1.00 74.31 171 GLU A O 1
ATOM 1346 N N . GLU A 1 172 ? 33.436 14.230 9.755 1.00 70.94 172 GLU A N 1
ATOM 1347 C CA . GLU A 1 172 ? 34.433 13.499 10.543 1.00 70.94 172 GLU A CA 1
ATOM 1348 C C . GLU A 1 172 ? 34.988 14.366 11.686 1.00 70.94 172 GLU A C 1
ATOM 1350 O O . GLU A 1 172 ? 35.387 15.512 11.497 1.00 70.94 172 GLU A O 1
ATOM 1355 N N . GLY A 1 173 ? 35.005 13.814 12.904 1.00 69.00 173 GLY A N 1
ATOM 1356 C CA . GLY A 1 173 ? 35.491 14.517 14.098 1.00 69.00 173 GLY A CA 1
ATOM 1357 C C . GLY A 1 173 ? 34.461 15.413 14.796 1.00 69.00 173 GLY A C 1
ATOM 1358 O O . GLY A 1 173 ? 34.774 16.007 15.828 1.00 69.00 173 GLY A O 1
ATOM 1359 N N . CYS A 1 174 ? 33.217 15.488 14.311 1.00 77.00 174 CYS A N 1
ATOM 1360 C CA . CYS A 1 174 ? 32.165 16.223 15.007 1.00 77.00 174 CYS A CA 1
ATOM 1361 C C . CYS A 1 174 ? 31.797 15.559 16.346 1.00 77.00 174 CYS A C 1
ATOM 1363 O O . CYS A 1 174 ? 31.562 14.349 16.427 1.00 77.00 174 CYS A O 1
ATOM 1365 N N . SER A 1 175 ? 31.635 16.366 17.395 1.00 74.38 175 SER A N 1
ATOM 1366 C CA . SER A 1 175 ? 31.214 15.913 18.728 1.00 74.38 175 SER A CA 1
ATOM 1367 C C . SER A 1 175 ? 29.826 15.256 18.755 1.00 74.38 175 SER A C 1
ATOM 1369 O O . SER A 1 175 ? 29.536 14.481 19.663 1.00 74.38 175 SER A O 1
ATOM 1371 N N . ASN A 1 176 ? 28.986 15.511 17.744 1.00 71.50 176 ASN A N 1
ATOM 1372 C CA . ASN A 1 176 ? 27.638 14.949 17.620 1.00 71.50 176 ASN A CA 1
ATOM 1373 C C . ASN A 1 176 ? 27.552 13.717 16.704 1.00 71.50 176 ASN A C 1
ATOM 1375 O O . ASN A 1 176 ? 26.451 13.259 16.398 1.00 71.50 176 ASN A O 1
ATOM 1379 N N . THR A 1 177 ? 28.680 13.168 16.248 1.00 67.00 177 THR A N 1
ATOM 1380 C CA . THR A 1 177 ? 28.705 11.976 15.372 1.00 67.00 177 THR A CA 1
ATOM 1381 C C . THR A 1 177 ? 28.099 10.737 16.049 1.00 67.00 177 THR A C 1
ATOM 1383 O O . THR A 1 177 ? 27.571 9.852 15.390 1.00 67.00 177 THR A O 1
ATOM 1386 N N . SER A 1 178 ? 28.130 10.671 17.381 1.00 61.00 178 SER A N 1
ATOM 1387 C CA . SER A 1 178 ? 27.618 9.550 18.184 1.00 61.00 178 SER A CA 1
ATOM 1388 C C . SER A 1 178 ? 26.260 9.824 18.842 1.00 61.00 178 SER A C 1
ATOM 1390 O O . SER A 1 178 ? 25.807 9.043 19.680 1.00 61.00 178 SER A O 1
ATOM 1392 N N . VAL A 1 179 ? 25.602 10.930 18.488 1.00 62.88 179 VAL A N 1
ATOM 1393 C CA . VAL A 1 179 ? 24.395 11.422 19.158 1.00 62.88 179 VAL A CA 1
ATOM 1394 C C . VAL A 1 179 ? 23.163 11.214 18.281 1.00 62.88 179 VAL A C 1
ATOM 1396 O O . VAL A 1 179 ? 23.164 11.668 17.148 1.00 62.88 179 VAL A O 1
ATOM 1399 N N . GLY A 1 180 ? 22.113 10.563 18.795 1.00 63.28 180 GLY A N 1
ATOM 1400 C CA . GLY A 1 180 ? 20.931 10.210 18.003 1.00 63.28 180 GLY A CA 1
ATOM 1401 C C . GLY A 1 180 ? 20.254 11.381 17.296 1.00 63.28 180 GLY A C 1
ATOM 1402 O O . GLY A 1 180 ? 20.343 12.535 17.723 1.00 63.28 180 GLY A O 1
ATOM 1403 N N . ILE A 1 181 ? 19.568 11.055 16.192 1.00 64.38 181 ILE A N 1
ATOM 1404 C CA . ILE A 1 181 ? 18.902 12.015 15.297 1.00 64.38 181 ILE A CA 1
ATOM 1405 C C . ILE A 1 181 ? 17.892 12.905 16.034 1.00 64.38 181 ILE A C 1
ATOM 1407 O O . ILE A 1 181 ? 17.556 13.991 15.570 1.00 64.38 181 ILE A O 1
ATOM 1411 N N . GLU A 1 182 ? 17.425 12.481 17.211 1.00 67.81 182 GLU A N 1
ATOM 1412 C CA . GLU A 1 182 ? 16.605 13.285 18.110 1.00 67.81 182 GLU A CA 1
ATOM 1413 C C . GLU A 1 182 ? 17.266 14.595 18.552 1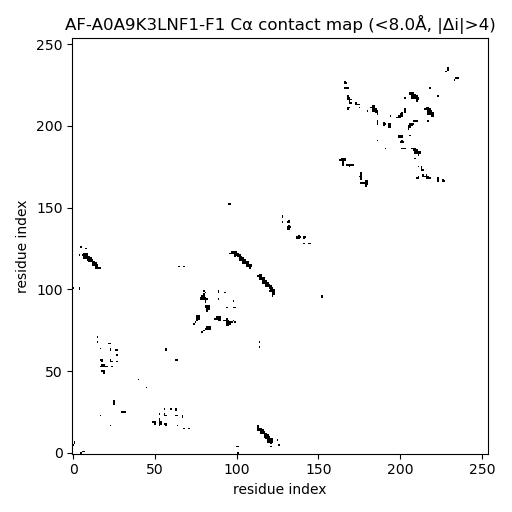.00 67.81 182 GLU A C 1
ATOM 1415 O O . GLU A 1 182 ? 16.546 15.530 18.896 1.00 67.81 182 GLU A O 1
ATOM 1420 N N . LYS A 1 183 ? 18.602 14.685 18.527 1.00 73.88 183 LYS A N 1
ATOM 1421 C CA . LYS A 1 183 ? 19.335 15.911 18.874 1.00 73.88 183 LYS A CA 1
ATOM 1422 C C . LYS A 1 183 ? 19.677 16.780 17.667 1.00 73.88 183 LYS A C 1
ATOM 1424 O O . LYS A 1 183 ? 20.267 17.844 17.845 1.00 73.88 183 LYS A O 1
ATOM 1429 N N . TYR A 1 184 ? 19.334 16.349 16.455 1.00 82.94 184 TYR A N 1
ATOM 1430 C CA . TYR A 1 184 ? 19.474 17.185 15.269 1.00 82.94 184 TYR A CA 1
ATOM 1431 C C . TYR A 1 184 ? 18.286 18.126 15.139 1.00 82.94 184 TYR A C 1
ATOM 1433 O O . TYR A 1 184 ? 17.158 17.810 15.527 1.00 82.94 184 TYR A O 1
ATOM 1441 N N . GLN A 1 185 ? 18.553 19.301 14.582 1.00 87.69 185 GLN A N 1
ATOM 1442 C CA . GLN A 1 185 ? 17.506 20.242 14.244 1.00 87.69 185 GLN A CA 1
ATOM 1443 C C . GLN A 1 185 ? 16.679 19.642 13.104 1.00 87.69 185 GLN A C 1
ATOM 1445 O O . GLN A 1 185 ? 17.226 19.230 12.084 1.00 87.69 185 GLN A O 1
ATOM 1450 N N . LYS A 1 186 ? 15.364 19.547 13.301 1.00 88.00 186 LYS A N 1
ATOM 1451 C CA . LYS A 1 186 ? 14.427 18.984 12.322 1.00 88.00 186 LYS A CA 1
ATOM 1452 C C . LYS A 1 186 ? 13.788 20.097 11.510 1.00 88.00 186 LYS A C 1
ATOM 1454 O O . LYS A 1 186 ? 13.594 21.199 12.026 1.00 88.00 186 LYS A O 1
ATOM 1459 N N . CYS A 1 187 ? 13.417 19.781 10.274 1.00 87.25 187 CYS A N 1
ATOM 1460 C CA . CYS A 1 187 ? 12.605 20.668 9.457 1.00 87.25 187 CYS A CA 1
ATOM 1461 C C . CYS A 1 187 ? 11.310 21.059 10.173 1.00 87.25 187 CYS A C 1
ATOM 1463 O O . CYS A 1 187 ? 10.683 20.269 10.887 1.00 87.25 187 CYS A O 1
ATOM 1465 N N . THR A 1 188 ? 10.903 22.302 9.959 1.00 88.94 188 THR A N 1
ATOM 1466 C CA . THR A 1 188 ? 9.635 22.836 10.438 1.00 88.94 188 THR A CA 1
ATOM 1467 C C . THR A 1 188 ? 8.468 22.295 9.611 1.00 88.94 188 THR A C 1
ATOM 1469 O O . THR A 1 188 ? 8.626 21.806 8.492 1.00 88.94 188 THR A O 1
ATOM 1472 N N . ALA A 1 189 ? 7.243 22.441 10.123 1.00 82.75 189 ALA A N 1
ATOM 1473 C CA . ALA A 1 189 ? 6.040 22.132 9.347 1.00 82.75 189 ALA A CA 1
ATOM 1474 C C . ALA A 1 189 ? 5.940 22.955 8.047 1.00 82.75 189 ALA A C 1
ATOM 1476 O O . ALA A 1 189 ? 5.297 22.510 7.097 1.00 82.75 189 ALA A O 1
ATOM 1477 N N . GLN A 1 190 ? 6.556 24.140 8.008 1.00 85.62 190 GLN A N 1
ATOM 1478 C CA . GLN A 1 190 ? 6.599 24.990 6.824 1.00 85.62 190 GLN A CA 1
ATOM 1479 C C . GLN A 1 190 ? 7.599 24.460 5.789 1.00 85.62 190 GLN A C 1
ATOM 1481 O O . GLN A 1 190 ? 7.224 24.324 4.628 1.00 85.62 190 GLN A O 1
ATOM 1486 N N . ASP A 1 191 ? 8.788 24.026 6.212 1.00 85.00 191 ASP A N 1
ATOM 1487 C CA . ASP A 1 191 ? 9.753 23.341 5.336 1.00 85.00 191 ASP A CA 1
ATOM 1488 C C . ASP A 1 191 ? 9.113 22.125 4.643 1.00 85.00 191 ASP A C 1
ATOM 1490 O O . ASP A 1 191 ? 9.225 21.941 3.433 1.00 85.00 191 ASP A O 1
ATOM 1494 N N . PHE A 1 192 ? 8.342 21.319 5.385 1.00 80.31 192 PHE A N 1
ATOM 1495 C CA . PHE A 1 192 ? 7.611 20.185 4.806 1.00 80.31 192 PHE A CA 1
ATOM 1496 C C . PHE A 1 192 ? 6.536 20.597 3.785 1.00 80.31 192 PHE A C 1
ATOM 1498 O O . PHE A 1 192 ? 6.204 19.811 2.894 1.00 80.31 192 PHE A O 1
ATOM 1505 N N . ARG A 1 193 ? 5.961 21.803 3.892 1.00 78.38 193 ARG A N 1
ATOM 1506 C CA . ARG A 1 193 ? 5.037 22.342 2.876 1.00 78.38 193 ARG A CA 1
ATOM 1507 C C . ARG A 1 193 ? 5.799 22.810 1.643 1.00 78.38 193 ARG A C 1
ATOM 1509 O O . ARG A 1 193 ? 5.333 22.572 0.532 1.00 78.38 193 ARG A O 1
ATOM 1516 N N . GLU A 1 194 ? 6.958 23.427 1.829 1.00 80.56 194 GLU A N 1
ATOM 1517 C CA . GLU A 1 194 ? 7.817 23.928 0.751 1.00 80.56 194 GLU A CA 1
ATOM 1518 C C . GLU A 1 194 ? 8.424 22.794 -0.082 1.00 80.56 194 GLU A C 1
ATOM 1520 O O . GLU A 1 194 ? 8.515 22.918 -1.306 1.00 80.56 194 GLU A O 1
ATOM 1525 N N . LEU A 1 195 ? 8.656 21.623 0.523 1.00 77.00 195 LEU A N 1
ATOM 1526 C CA . LEU A 1 195 ? 8.993 20.387 -0.196 1.00 77.00 195 LEU A CA 1
ATOM 1527 C C . LEU A 1 195 ? 7.945 19.954 -1.235 1.00 77.00 195 LEU A C 1
ATOM 1529 O O . LEU A 1 195 ? 8.278 19.212 -2.156 1.00 77.00 195 LEU A O 1
ATOM 1533 N N . ARG A 1 196 ? 6.689 20.409 -1.121 1.00 74.25 196 ARG A N 1
ATOM 1534 C CA . ARG A 1 196 ? 5.625 20.122 -2.104 1.00 74.25 196 ARG A CA 1
ATOM 1535 C C . ARG A 1 196 ? 5.687 21.033 -3.331 1.00 74.25 196 ARG A C 1
ATOM 1537 O O . ARG A 1 196 ? 4.929 20.833 -4.279 1.00 74.25 196 ARG A O 1
ATOM 1544 N N . THR A 1 197 ? 6.538 22.058 -3.312 1.00 71.69 197 THR A N 1
ATOM 1545 C CA . THR A 1 197 ? 6.736 22.963 -4.449 1.00 71.69 197 THR A CA 1
ATOM 1546 C C . THR A 1 197 ? 7.681 22.343 -5.480 1.00 71.69 197 THR A C 1
ATOM 1548 O O . THR A 1 197 ? 8.459 21.442 -5.174 1.00 71.69 197 THR A O 1
ATOM 1551 N N . LYS A 1 198 ? 7.655 22.853 -6.719 1.00 56.91 198 LYS A N 1
ATOM 1552 C CA . LYS A 1 198 ? 8.471 22.348 -7.841 1.00 56.91 198 LYS A CA 1
ATOM 1553 C C . LYS A 1 198 ? 9.980 22.295 -7.541 1.00 56.91 198 LYS A C 1
ATOM 1555 O O . LYS A 1 198 ? 10.688 21.504 -8.159 1.00 56.91 198 LYS A O 1
ATOM 1560 N N . HIS A 1 199 ? 10.467 23.137 -6.632 1.00 69.62 199 HIS A N 1
ATOM 1561 C CA . HIS A 1 199 ? 11.891 23.261 -6.320 1.00 69.62 199 HIS A CA 1
ATOM 1562 C C . HIS A 1 199 ? 12.335 22.329 -5.179 1.00 69.62 199 HIS A C 1
ATOM 1564 O O . HIS A 1 199 ? 13.483 21.882 -5.186 1.00 69.62 199 HIS A O 1
ATOM 1570 N N . GLY A 1 200 ? 11.416 21.930 -4.287 1.00 67.44 200 GLY A N 1
ATOM 1571 C CA . GLY A 1 200 ? 11.679 20.935 -3.243 1.00 67.44 200 GLY A CA 1
ATOM 1572 C C . GLY A 1 200 ? 12.758 21.369 -2.247 1.00 67.44 200 GLY A C 1
ATOM 1573 O O . GLY A 1 200 ? 13.644 20.579 -1.914 1.00 67.44 200 GLY A O 1
ATOM 1574 N N . GLU A 1 201 ? 12.716 22.629 -1.819 1.00 82.62 201 GLU A N 1
ATOM 1575 C CA . GLU A 1 201 ? 13.712 23.238 -0.934 1.00 82.62 201 GLU A CA 1
ATOM 1576 C C . GLU A 1 201 ? 13.164 23.375 0.487 1.00 82.62 201 GLU A C 1
ATOM 1578 O O . GLU A 1 201 ? 11.990 23.685 0.679 1.00 82.62 201 GLU A O 1
ATOM 1583 N N . THR A 1 202 ? 14.022 23.110 1.470 1.00 84.75 202 THR A N 1
ATOM 1584 C CA . THR A 1 202 ? 13.802 23.452 2.878 1.00 84.75 202 THR A CA 1
ATOM 1585 C C . THR A 1 202 ? 14.795 24.530 3.292 1.00 84.75 202 THR A C 1
ATOM 1587 O O . THR A 1 202 ? 15.770 24.807 2.588 1.00 84.75 202 THR A O 1
ATOM 1590 N N . SER A 1 203 ? 14.619 25.080 4.489 1.00 84.94 203 SER A N 1
ATOM 1591 C CA . SER A 1 203 ? 15.615 25.919 5.160 1.00 84.94 203 SER A CA 1
ATOM 1592 C C . SER A 1 203 ? 16.988 25.249 5.333 1.00 84.94 203 SER A C 1
ATOM 1594 O O . SER A 1 203 ? 17.976 25.944 5.562 1.00 84.94 203 SER A O 1
ATOM 1596 N N . PHE A 1 204 ? 17.085 23.923 5.175 1.00 85.19 204 PHE A N 1
ATOM 1597 C CA . PHE A 1 204 ? 18.339 23.160 5.204 1.00 85.19 204 PHE A CA 1
ATOM 1598 C C . PHE A 1 204 ? 18.865 22.797 3.809 1.00 85.19 204 PHE A C 1
ATOM 1600 O O . PHE A 1 204 ? 19.824 22.034 3.684 1.00 85.19 204 PHE A O 1
ATOM 1607 N N . GLY A 1 205 ? 18.254 23.328 2.752 1.00 83.06 205 GLY A N 1
ATOM 1608 C CA . GLY A 1 205 ? 18.598 23.042 1.366 1.00 83.06 205 GLY A CA 1
ATOM 1609 C C . GLY A 1 205 ? 17.681 22.004 0.723 1.00 83.06 205 GLY A C 1
ATOM 1610 O O . GLY A 1 205 ? 16.642 21.607 1.248 1.00 83.06 205 GLY A O 1
ATOM 1611 N N . LYS A 1 206 ? 18.041 21.581 -0.486 1.00 80.19 206 LYS A N 1
ATOM 1612 C CA . LYS A 1 206 ? 17.181 20.736 -1.317 1.00 80.19 206 LYS A CA 1
ATOM 1613 C C . LYS A 1 206 ? 16.956 19.369 -0.667 1.00 80.19 206 LYS A C 1
ATOM 1615 O O . LYS A 1 206 ? 17.908 18.622 -0.482 1.00 80.19 206 LYS A O 1
ATOM 1620 N N . LYS A 1 207 ? 15.694 19.029 -0.376 1.00 77.44 207 LYS A N 1
ATOM 1621 C CA . LYS A 1 207 ? 15.261 17.743 0.213 1.00 77.44 207 LYS A CA 1
ATOM 1622 C C . LYS A 1 207 ? 15.867 17.370 1.581 1.00 77.44 207 LYS A C 1
ATOM 1624 O O . LYS A 1 207 ? 15.600 16.274 2.071 1.00 77.44 207 LYS A O 1
ATOM 1629 N N . ASN A 1 208 ? 16.636 18.251 2.218 1.00 86.81 208 ASN A N 1
ATOM 1630 C CA . ASN A 1 208 ? 17.240 17.979 3.520 1.00 86.81 208 ASN A CA 1
ATOM 1631 C C . ASN A 1 208 ? 16.201 18.104 4.636 1.00 86.81 208 ASN A C 1
ATOM 1633 O O . ASN A 1 208 ? 15.437 19.067 4.661 1.00 86.81 208 ASN A O 1
ATOM 1637 N N . LEU A 1 209 ? 16.185 17.133 5.553 1.00 86.00 209 LEU A N 1
ATOM 1638 C CA . LEU A 1 209 ? 15.171 16.989 6.607 1.00 86.00 209 LEU A CA 1
ATOM 1639 C C . LEU A 1 209 ? 15.710 17.272 8.014 1.00 86.00 209 LEU A C 1
ATOM 1641 O O . LEU A 1 209 ? 14.943 17.604 8.924 1.00 86.00 209 LEU A O 1
ATOM 1645 N N . VAL A 1 210 ? 17.020 17.106 8.201 1.00 87.56 210 VAL A N 1
ATOM 1646 C CA . VAL A 1 210 ? 17.707 17.312 9.479 1.00 87.56 210 VAL A CA 1
ATOM 1647 C C . VAL A 1 210 ? 19.026 18.049 9.286 1.00 87.56 210 VAL A C 1
ATOM 1649 O O . VAL A 1 210 ? 19.676 17.903 8.249 1.00 87.56 210 VAL A O 1
ATOM 1652 N N . GLN A 1 211 ? 19.428 18.803 10.308 1.00 89.19 211 GLN A N 1
ATOM 1653 C CA . GLN A 1 211 ? 20.711 19.492 10.379 1.00 89.19 211 GLN A CA 1
ATOM 1654 C C . GLN A 1 211 ? 21.387 19.262 11.737 1.00 89.19 211 GLN A C 1
ATOM 1656 O O . GLN A 1 211 ? 20.761 19.380 12.795 1.00 89.19 211 GLN A O 1
ATOM 1661 N N . CYS A 1 212 ? 22.685 18.966 11.727 1.00 86.69 212 CYS A N 1
ATOM 1662 C CA . CYS A 1 212 ? 23.479 18.913 12.947 1.00 86.69 212 CYS A CA 1
ATOM 1663 C C . CYS A 1 212 ? 23.678 20.331 13.511 1.00 86.69 212 CYS A C 1
ATOM 1665 O O . CYS A 1 212 ? 24.192 21.195 12.803 1.00 86.69 212 CYS A O 1
ATOM 1667 N N . PRO A 1 213 ? 23.384 20.583 14.798 1.00 83.56 213 PRO A N 1
ATOM 1668 C CA . PRO A 1 213 ? 23.546 21.913 15.386 1.00 83.56 213 PRO A CA 1
ATOM 1669 C C . PRO A 1 213 ? 25.012 22.341 15.576 1.00 83.56 213 PRO A C 1
ATOM 1671 O O . PRO A 1 213 ? 25.257 23.495 15.904 1.00 83.56 213 PRO A O 1
ATOM 1674 N N . SER A 1 214 ? 25.984 21.431 15.427 1.00 85.50 214 SER A N 1
ATOM 1675 C CA . SER A 1 214 ? 27.405 21.726 15.676 1.00 85.50 214 SER A CA 1
ATOM 1676 C C . SER A 1 214 ? 28.229 21.893 14.406 1.00 85.50 214 SER A C 1
ATOM 1678 O O . SER A 1 214 ? 28.992 22.844 14.313 1.00 85.50 214 SER A O 1
ATOM 1680 N N . CYS A 1 215 ? 28.105 20.981 13.440 1.00 86.00 215 CYS A N 1
ATOM 1681 C CA . CYS A 1 215 ? 28.832 21.079 12.168 1.00 86.00 215 CYS A CA 1
ATOM 1682 C C . CYS A 1 215 ? 27.962 21.592 11.017 1.00 86.00 215 CYS A C 1
ATOM 1684 O O . CYS A 1 215 ? 28.456 21.731 9.909 1.00 86.00 215 CYS A O 1
ATOM 1686 N N . HIS A 1 216 ? 26.667 21.839 11.250 1.00 87.25 216 HIS A N 1
ATOM 1687 C CA . HIS A 1 216 ? 25.702 22.245 10.222 1.00 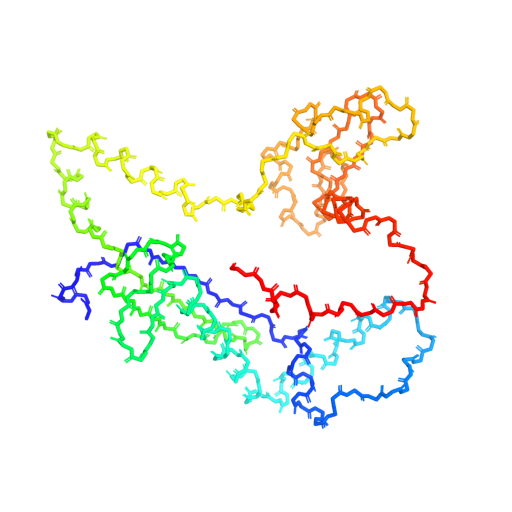87.25 216 HIS A CA 1
ATOM 1688 C C . HIS A 1 216 ? 25.549 21.269 9.044 1.00 87.25 216 HIS A C 1
ATOM 1690 O O . HIS A 1 216 ? 24.863 21.601 8.077 1.00 87.25 216 HIS A O 1
ATOM 1696 N N . GLY A 1 217 ? 26.102 20.054 9.153 1.00 86.88 217 GLY A N 1
ATOM 1697 C CA . GLY 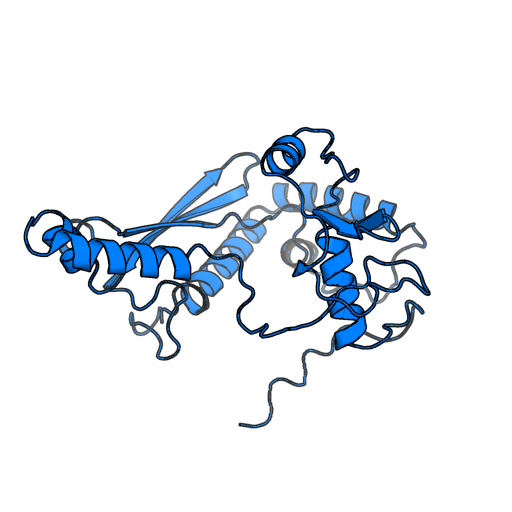A 1 217 ? 25.866 18.961 8.215 1.00 86.88 217 GLY A CA 1
ATOM 1698 C C . GLY A 1 217 ? 24.373 18.673 8.087 1.00 86.88 217 GLY A C 1
ATOM 1699 O O . GLY A 1 217 ? 23.635 18.749 9.072 1.00 86.88 217 GLY A O 1
ATOM 1700 N N . THR A 1 218 ? 23.922 18.388 6.869 1.00 88.69 218 THR A N 1
ATOM 1701 C CA . THR A 1 218 ? 22.508 18.183 6.529 1.00 88.69 218 THR A CA 1
ATOM 1702 C C . THR A 1 218 ? 22.310 16.819 5.886 1.00 88.69 218 THR A C 1
ATOM 1704 O O . THR A 1 218 ? 23.253 16.255 5.333 1.00 88.69 218 THR A O 1
ATOM 1707 N N . ALA A 1 219 ? 21.102 16.266 5.990 1.00 84.31 219 ALA A N 1
ATOM 1708 C CA . ALA A 1 219 ? 20.773 14.992 5.356 1.00 84.31 219 ALA A CA 1
ATOM 1709 C C . ALA A 1 219 ? 19.313 14.925 4.899 1.00 84.31 219 ALA A C 1
ATOM 1711 O O . ALA A 1 219 ? 18.402 15.379 5.606 1.00 84.31 219 ALA A O 1
ATOM 1712 N N . SER A 1 220 ? 19.100 14.312 3.736 1.00 84.56 220 SER A N 1
ATOM 1713 C CA . SER A 1 220 ? 17.791 13.919 3.206 1.00 84.56 220 SER A CA 1
ATOM 1714 C C . SER A 1 220 ? 17.318 12.577 3.775 1.00 84.56 220 SER A C 1
ATOM 1716 O O . SER A 1 220 ? 18.073 11.859 4.430 1.00 84.56 220 SER A O 1
ATOM 1718 N N . SER A 1 221 ? 16.065 12.195 3.515 1.00 77.69 221 SER A N 1
ATOM 1719 C CA . SER A 1 221 ? 15.561 10.855 3.859 1.00 77.69 221 SER A CA 1
ATOM 1720 C C . SER A 1 221 ? 16.407 9.731 3.255 1.00 77.69 221 SER A C 1
ATOM 1722 O O . SER A 1 221 ? 16.681 8.732 3.919 1.00 77.69 221 SER A O 1
ATOM 1724 N N . GLU A 1 222 ? 16.837 9.903 2.011 1.00 71.44 222 GLU A N 1
ATOM 1725 C CA . GLU A 1 222 ? 17.619 8.944 1.247 1.00 71.44 222 GLU A CA 1
ATOM 1726 C C . GLU A 1 222 ? 19.019 8.780 1.845 1.00 71.44 222 GLU A C 1
ATOM 1728 O O . GLU A 1 222 ? 19.463 7.647 2.032 1.00 71.44 222 GLU A O 1
ATOM 1733 N N . ASP A 1 223 ? 19.671 9.878 2.242 1.00 75.56 223 ASP A N 1
ATOM 1734 C CA . ASP A 1 223 ? 20.979 9.836 2.909 1.00 75.56 223 ASP A CA 1
ATOM 1735 C C . ASP A 1 223 ? 20.909 9.031 4.209 1.00 75.56 223 ASP A C 1
ATOM 1737 O O . ASP A 1 223 ? 21.743 8.160 4.462 1.00 75.56 223 ASP A O 1
ATOM 1741 N N . LEU A 1 224 ? 19.869 9.270 5.014 1.00 76.94 224 LEU A N 1
ATOM 1742 C CA . LEU A 1 224 ? 19.664 8.575 6.284 1.00 76.94 224 LEU A CA 1
ATOM 1743 C C . LEU A 1 224 ? 19.441 7.067 6.076 1.00 76.94 224 LEU A C 1
ATOM 1745 O O . LEU A 1 224 ? 19.989 6.255 6.826 1.00 76.94 224 LEU A O 1
ATOM 1749 N N . ILE A 1 225 ? 18.678 6.680 5.044 1.00 69.69 225 ILE A N 1
ATOM 1750 C CA . ILE A 1 225 ? 18.427 5.271 4.695 1.00 69.69 225 ILE A CA 1
ATOM 1751 C C . ILE A 1 225 ? 19.699 4.605 4.167 1.00 69.69 225 ILE A C 1
ATOM 1753 O O . ILE A 1 225 ? 20.072 3.536 4.647 1.00 69.69 225 ILE A O 1
ATOM 1757 N N . VAL A 1 226 ? 20.395 5.224 3.209 1.00 65.31 226 VAL A N 1
ATOM 1758 C CA . VAL A 1 226 ? 21.631 4.678 2.626 1.00 65.31 226 VAL A CA 1
ATOM 1759 C C . VAL A 1 226 ? 22.691 4.472 3.706 1.00 65.31 226 VAL A C 1
ATOM 1761 O O . VAL A 1 226 ? 23.352 3.435 3.727 1.00 65.31 226 VAL A O 1
ATOM 1764 N N . GLN A 1 227 ? 22.833 5.411 4.641 1.00 69.75 227 GLN A N 1
ATOM 1765 C CA . GLN A 1 227 ? 23.745 5.267 5.776 1.00 69.75 227 GLN A CA 1
ATOM 1766 C C . GLN A 1 227 ? 23.341 4.125 6.714 1.00 69.75 227 GLN A C 1
ATOM 1768 O O . GLN A 1 227 ? 24.203 3.376 7.178 1.00 69.75 227 GLN A O 1
ATOM 1773 N N . HIS A 1 228 ? 22.041 3.961 6.973 1.00 68.75 228 HIS A N 1
ATOM 1774 C CA . HIS A 1 228 ? 21.537 2.842 7.763 1.00 68.75 228 HIS A CA 1
ATOM 1775 C C . HIS A 1 228 ? 21.866 1.496 7.096 1.00 68.75 228 HIS A C 1
ATOM 1777 O O . HIS A 1 228 ? 22.406 0.597 7.743 1.00 68.75 228 HIS A O 1
ATOM 1783 N N . LEU A 1 229 ? 21.634 1.388 5.784 1.00 61.00 229 LEU A N 1
ATOM 1784 C CA . LEU A 1 229 ? 21.917 0.188 4.994 1.00 61.00 229 LEU A CA 1
ATOM 1785 C C . LEU A 1 229 ? 23.420 -0.128 4.930 1.00 61.00 229 LEU A C 1
ATOM 1787 O O . LEU A 1 229 ? 23.809 -1.253 5.233 1.00 61.00 229 LEU A O 1
ATOM 1791 N N . LYS A 1 230 ? 24.278 0.860 4.632 1.00 63.94 230 LYS A N 1
ATOM 1792 C CA . LYS A 1 230 ? 25.751 0.708 4.627 1.00 63.94 230 LYS A CA 1
ATOM 1793 C C . LYS A 1 230 ? 26.310 0.233 5.967 1.00 63.94 230 LYS A C 1
ATOM 1795 O O . LYS A 1 230 ? 27.397 -0.321 6.027 1.00 63.94 230 LYS A O 1
ATOM 1800 N N . ARG A 1 231 ? 25.608 0.464 7.074 1.00 60.69 231 ARG A N 1
ATOM 1801 C CA . ARG A 1 231 ? 26.067 -0.000 8.384 1.00 60.69 231 ARG A CA 1
ATOM 1802 C C . ARG A 1 231 ? 25.525 -1.375 8.747 1.00 60.69 231 ARG A C 1
ATOM 1804 O O . ARG A 1 231 ? 26.226 -2.131 9.413 1.00 60.69 231 ARG A O 1
ATOM 1811 N N . PHE A 1 232 ? 24.317 -1.704 8.300 1.00 57.69 232 PHE A N 1
ATOM 1812 C CA . PHE A 1 232 ? 23.720 -3.019 8.520 1.00 57.69 232 PHE A CA 1
ATOM 1813 C C . PHE A 1 232 ? 24.392 -4.106 7.672 1.00 57.69 232 PHE A C 1
ATOM 1815 O O . PHE A 1 232 ? 24.645 -5.203 8.160 1.00 57.69 232 PHE A O 1
ATOM 1822 N N . PHE A 1 233 ? 24.740 -3.779 6.427 1.00 59.50 233 PHE A N 1
ATOM 1823 C CA . PHE A 1 233 ? 25.391 -4.699 5.490 1.00 59.50 233 PHE A CA 1
ATOM 1824 C C . PHE A 1 233 ? 26.927 -4.556 5.454 1.00 59.50 233 PHE A C 1
ATOM 1826 O O . PHE A 1 233 ? 27.588 -5.261 4.696 1.00 59.50 233 PHE A O 1
ATOM 1833 N N . GLY A 1 234 ? 27.505 -3.679 6.289 1.00 53.06 234 GLY A N 1
ATOM 1834 C CA . GLY A 1 234 ? 28.917 -3.279 6.218 1.00 53.06 234 GLY A CA 1
ATOM 1835 C C . GLY A 1 234 ? 29.209 -2.388 5.006 1.00 53.06 234 GLY A C 1
ATOM 1836 O O . GLY A 1 234 ? 28.309 -2.120 4.208 1.00 53.06 234 GLY A O 1
ATOM 1837 N N . ASN A 1 235 ? 30.460 -1.915 4.868 1.00 46.00 235 ASN A N 1
ATOM 1838 C CA . ASN A 1 235 ? 30.905 -1.208 3.663 1.00 46.00 235 ASN A CA 1
ATOM 1839 C C . ASN A 1 235 ? 30.630 -2.109 2.458 1.00 46.00 235 ASN A C 1
ATOM 1841 O O . ASN A 1 235 ? 31.446 -2.963 2.113 1.00 46.00 235 ASN A O 1
ATOM 1845 N N . VAL A 1 236 ? 29.481 -1.911 1.820 1.00 40.78 236 VAL A N 1
ATOM 1846 C CA . VAL A 1 236 ? 29.259 -2.346 0.456 1.00 40.78 236 VAL A CA 1
ATOM 1847 C C . VAL A 1 236 ? 30.261 -1.521 -0.323 1.00 40.78 236 VAL A C 1
ATOM 1849 O O . VAL A 1 236 ? 30.049 -0.332 -0.572 1.00 40.78 236 VAL A O 1
ATOM 1852 N N . SER A 1 237 ? 31.423 -2.127 -0.563 1.00 34.97 237 SER A N 1
ATOM 1853 C CA . SER A 1 237 ? 32.371 -1.612 -1.524 1.00 34.97 237 SER A CA 1
ATOM 1854 C C . SER A 1 237 ? 31.567 -1.360 -2.786 1.00 34.97 237 SER A C 1
ATOM 1856 O O . SER A 1 237 ? 30.960 -2.274 -3.338 1.00 34.97 237 SER A O 1
ATOM 1858 N N . THR A 1 238 ? 31.533 -0.110 -3.224 1.00 37.00 238 THR A N 1
ATOM 1859 C CA . THR A 1 238 ? 31.124 0.228 -4.582 1.00 37.00 238 THR A CA 1
ATOM 1860 C C . THR A 1 238 ? 32.238 -0.125 -5.572 1.00 37.00 238 THR A C 1
ATOM 1862 O O . THR A 1 238 ? 32.355 0.529 -6.603 1.00 37.00 238 THR A O 1
ATOM 1865 N N . ASP A 1 239 ? 33.065 -1.138 -5.280 1.00 30.11 239 ASP A N 1
ATOM 1866 C CA . ASP A 1 239 ? 33.739 -1.878 -6.332 1.00 30.11 239 ASP A CA 1
ATOM 1867 C C . ASP A 1 239 ? 32.692 -2.712 -7.054 1.00 30.11 239 ASP A C 1
ATOM 1869 O O . ASP A 1 239 ? 32.089 -3.652 -6.532 1.00 30.11 239 ASP A O 1
ATOM 1873 N N . GLN A 1 240 ? 32.490 -2.315 -8.299 1.00 37.12 240 GLN A N 1
ATOM 1874 C CA . GLN A 1 240 ? 31.880 -3.107 -9.341 1.00 37.12 240 GLN A CA 1
ATOM 1875 C C . GLN A 1 240 ? 32.560 -4.487 -9.381 1.00 37.12 240 GLN A C 1
ATOM 1877 O O . GLN A 1 240 ? 33.607 -4.604 -10.010 1.00 37.12 240 GLN A O 1
ATOM 1882 N N . ASN A 1 241 ? 32.019 -5.511 -8.698 1.00 32.06 241 ASN A N 1
ATOM 1883 C CA . ASN A 1 241 ? 32.008 -6.890 -9.220 1.00 32.06 241 ASN A CA 1
ATOM 1884 C C . ASN A 1 241 ? 31.344 -8.005 -8.401 1.00 32.06 241 ASN A C 1
ATOM 1886 O O . ASN A 1 241 ? 31.231 -9.090 -8.960 1.00 32.06 241 ASN A O 1
ATOM 1890 N N . ASP A 1 242 ? 30.835 -7.827 -7.181 1.00 28.03 242 ASP A N 1
ATOM 1891 C CA . ASP A 1 242 ? 30.255 -8.982 -6.468 1.00 28.03 242 ASP A CA 1
ATOM 1892 C C . ASP A 1 242 ? 28.758 -8.853 -6.166 1.00 28.03 242 ASP A C 1
ATOM 1894 O O . ASP A 1 242 ? 28.319 -8.342 -5.143 1.00 28.03 242 ASP A O 1
ATOM 1898 N N . ARG A 1 243 ? 27.996 -9.389 -7.130 1.00 27.31 243 ARG A N 1
ATOM 1899 C CA . ARG A 1 243 ? 26.764 -10.182 -6.987 1.00 27.31 243 ARG A CA 1
ATOM 1900 C C . ARG A 1 243 ? 25.665 -9.608 -6.089 1.00 27.31 243 ARG A C 1
ATOM 1902 O O . ARG A 1 243 ? 25.651 -9.776 -4.874 1.00 27.31 243 ARG A O 1
ATOM 1909 N N . LEU A 1 244 ? 24.648 -9.082 -6.777 1.00 28.73 244 LEU A N 1
ATOM 1910 C CA . LEU A 1 244 ? 23.238 -9.459 -6.619 1.00 28.73 244 LEU A CA 1
ATOM 1911 C C . LEU A 1 244 ? 22.942 -10.271 -5.351 1.00 28.73 244 LEU A C 1
ATOM 1913 O O . LEU A 1 244 ? 23.241 -11.463 -5.288 1.00 28.73 244 LEU A O 1
ATOM 1917 N N . PHE A 1 245 ? 22.302 -9.6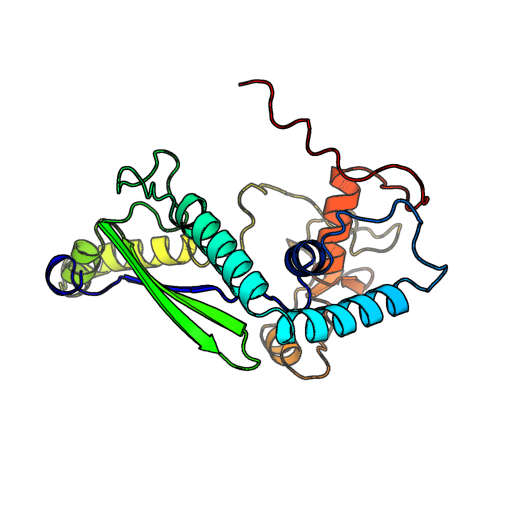01 -4.392 1.00 28.56 245 PHE A N 1
ATOM 1918 C CA . PHE A 1 245 ? 21.372 -10.156 -3.413 1.00 28.56 245 PHE A CA 1
ATOM 1919 C C . PHE A 1 245 ? 21.014 -11.628 -3.682 1.00 28.56 245 PHE A C 1
ATOM 1921 O O . PHE A 1 245 ? 20.063 -11.923 -4.409 1.00 28.56 245 PHE A O 1
ATOM 1928 N N . SER A 1 246 ? 21.741 -12.567 -3.066 1.00 25.59 246 SER A N 1
ATOM 1929 C CA . SER A 1 246 ? 21.256 -13.939 -2.980 1.00 25.59 246 SER A CA 1
ATOM 1930 C C . SER A 1 246 ? 20.101 -13.946 -1.982 1.00 25.59 246 SER A C 1
ATOM 1932 O O . SER A 1 246 ? 20.286 -14.050 -0.766 1.00 25.59 246 SER A O 1
ATOM 1934 N N . ILE A 1 247 ? 18.884 -13.828 -2.502 1.00 27.80 247 ILE A N 1
ATOM 1935 C CA . ILE A 1 247 ? 17.666 -14.248 -1.815 1.00 27.80 247 ILE A CA 1
ATOM 1936 C C . ILE A 1 247 ? 17.722 -15.781 -1.733 1.00 27.80 247 ILE A C 1
ATOM 1938 O O . ILE A 1 247 ? 17.113 -16.492 -2.522 1.00 27.80 247 ILE A O 1
ATOM 1942 N N . SER A 1 248 ? 18.538 -16.310 -0.822 1.00 26.31 248 SER A N 1
ATOM 1943 C CA . SER A 1 248 ? 18.618 -17.754 -0.566 1.00 26.31 248 SER A CA 1
ATOM 1944 C C . SER A 1 248 ? 18.974 -18.098 0.885 1.00 26.31 248 SER A C 1
ATOM 1946 O O . SER A 1 248 ? 19.509 -19.172 1.143 1.00 26.31 248 SER A O 1
ATOM 1948 N N . HIS A 1 249 ? 18.690 -17.216 1.852 1.00 28.34 249 HIS A N 1
ATOM 1949 C CA . HIS A 1 249 ? 18.957 -17.503 3.273 1.00 28.34 249 HIS A CA 1
ATOM 1950 C C . HIS A 1 249 ? 17.796 -17.241 4.246 1.00 28.34 249 HIS A C 1
ATOM 1952 O O . HIS A 1 249 ? 18.004 -17.273 5.452 1.00 28.34 249 HIS A O 1
ATOM 1958 N N . TYR A 1 250 ? 16.564 -17.079 3.749 1.00 27.34 250 TYR A N 1
ATOM 1959 C CA . TYR A 1 250 ? 15.346 -17.064 4.584 1.00 27.34 250 TYR A CA 1
ATOM 1960 C C . TYR A 1 250 ? 14.428 -18.277 4.355 1.00 27.34 250 TYR A C 1
ATOM 1962 O O . TYR A 1 250 ? 13.228 -18.225 4.596 1.00 27.34 250 TYR A O 1
ATOM 1970 N N . VAL A 1 251 ? 15.007 -19.402 3.922 1.00 31.08 251 VAL A N 1
ATOM 1971 C CA . VAL A 1 251 ? 14.370 -20.728 3.978 1.00 31.08 251 VAL A CA 1
ATOM 1972 C C . VAL A 1 251 ? 15.369 -21.721 4.568 1.00 31.08 251 VAL A C 1
ATOM 1974 O O . VAL A 1 251 ? 15.829 -22.633 3.897 1.00 31.08 251 VAL A O 1
ATOM 1977 N N . SER A 1 252 ? 15.769 -21.520 5.823 1.00 28.95 252 SER A N 1
ATOM 1978 C CA . SER A 1 252 ? 16.024 -22.637 6.739 1.00 28.95 252 SER A CA 1
ATOM 1979 C C . SER A 1 252 ? 16.167 -22.113 8.168 1.00 28.95 252 SER A C 1
ATOM 1981 O O . SER A 1 252 ? 17.002 -21.246 8.418 1.00 28.95 252 SER A O 1
ATOM 1983 N N . LYS A 1 253 ? 15.425 -22.761 9.072 1.00 26.62 253 LYS A N 1
ATOM 1984 C CA . LYS A 1 253 ? 15.517 -22.758 10.541 1.00 26.62 253 LYS A CA 1
ATOM 1985 C C . LYS A 1 253 ? 14.568 -21.819 11.303 1.00 26.62 253 LYS A C 1
ATOM 1987 O O . LYS A 1 253 ? 14.885 -20.661 11.548 1.00 26.62 253 LYS A O 1
ATOM 1992 N N . CYS A 1 254 ? 13.524 -22.504 11.790 1.00 30.58 254 CYS A N 1
ATOM 1993 C CA . CYS A 1 254 ? 12.651 -22.259 12.942 1.00 30.58 254 CYS A CA 1
ATOM 1994 C C . CYS A 1 254 ? 11.449 -21.343 12.719 1.00 30.58 254 CYS A C 1
ATOM 1996 O O . CYS A 1 254 ? 11.623 -20.109 12.709 1.00 30.58 254 CYS A O 1
#

pLDDT: mean 77.4, std 18.22, range [25.59, 97.31]

Mean predicted aligned error: 14.81 Å

Foldseek 3Di:
DCVPLNFFDDKDKDFDDQLLDVQLVCVQVVDPDDPDDDDPDPPVVVSVVSSVVSLVSCVVCVVSLVVVVVVVVVCCVCAQCCADPVVRAHHPPAHQLGGFPDKDWDWDLDDSRTIMIIMTTRHPCVVVLVVCCPPPVCVVVSVVVVVVSCCSNVDPDPPPDPDPDDQQLDDPPDPCRGHHQVQWDFFDPVLVVCCPDPQRATPLGHQWGTAHPTRRRTDHPVSSVVSVVCVVVPNPPPPPDDDDDPPPPPPDDD

Sequence (254 aa):
MVATLGLPCVLFTITPEDGVNFRIKVMASGDAGSDVPPSPMSDEEVLRKYISEGQTTKVENPGFCSVDFENVIAIVVEHILGWDCKEHVNKPSYGFFGDLDGWTYAVEEQGRKTLHAHFLLWVKGWNKISQNLGTVKDRERYEMQLCKYADNIMCTHLHGSSAKFVPNVCEEGCSNTSVGIEKYQKCTAQDFRELRTKHGETSFGKKNLVQCPSCHGTASSEDLIVQHLKRFFGNVSTDQNDRLFSISHYVSKC

Solvent-accessible surface area (backbone atoms only — not comparable to full-atom values): 15232 Å² total; per-residue (Å²): 103,56,95,79,72,46,77,63,78,45,77,52,75,50,67,69,73,58,41,74,31,66,66,46,51,33,65,72,66,73,47,97,66,72,91,67,76,78,75,99,62,56,72,69,56,51,51,53,48,48,40,54,50,21,47,51,50,39,73,78,36,54,67,50,48,51,54,52,49,52,53,53,51,50,50,40,40,49,60,44,49,6,36,37,83,88,80,72,40,66,39,94,66,67,13,70,78,39,56,55,77,45,72,51,68,48,79,44,76,50,87,90,75,38,58,31,38,46,35,41,29,32,40,63,64,47,69,58,45,60,59,36,52,76,33,88,92,47,19,70,64,37,49,52,51,50,51,55,49,47,59,66,65,74,52,88,72,67,86,85,70,92,63,98,58,46,59,7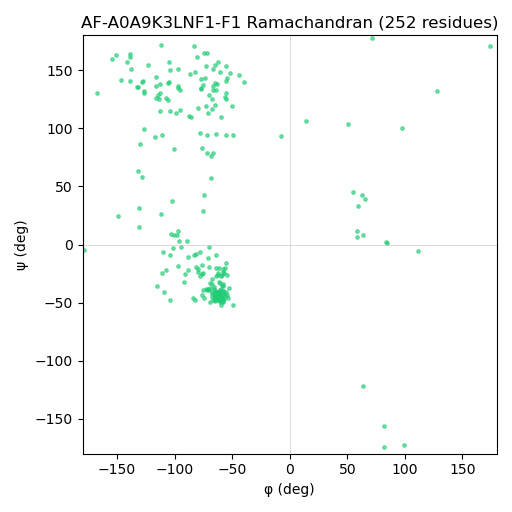3,42,46,56,92,90,43,91,60,44,85,46,43,63,87,74,33,49,64,62,49,80,61,31,63,53,38,45,74,42,100,80,23,40,27,97,67,37,74,58,24,45,38,29,35,86,84,75,64,25,54,32,29,71,63,55,46,48,53,48,50,48,39,61,76,72,36,82,71,66,87,63,91,78,82,73,78,84,75,90,76,74,90,84,74,88,134